Protein 3FD4 (pdb70)

Solvent-accessible surface area: 16632 Å² total; per-residue (Å²): 197,114,139,160,135,138,152,86,131,126,137,69,99,88,20,158,67,68,78,17,29,78,198,85,73,60,27,38,77,136,42,32,0,2,3,35,6,167,139,128,38,47,12,92,25,0,18,100,14,0,51,130,43,46,85,20,7,13,1,16,2,2,53,121,72,14,6,71,28,0,8,179,74,14,72,30,86,75,10,3,0,0,0,0,46,64,114,70,191,40,98,12,38,5,25,62,30,58,106,21,173,20,66,78,1,1,35,11,96,0,0,3,0,0,92,95,4,105,40,4,0,0,3,24,65,22,69,58,98,5,33,0,0,0,2,0,54,83,86,200,213,178,175,73,194,185,92,66,142,104,181,111,141,151,84,129,126,136,71,101,87,22,154,68,74,81,19,27,75,202,87,69,57,26,38,80,145,48,24,0,2,5,30,6,174,139,130,38,47,12,93,26,0,18,98,12,0,51,132,45,52,82,22,7,13,1,17,2,2,52,119,68,11,6,74,25,0,8,181,70,11,72,33,90,75,11,2,0,0,0,0,40,87,125,48,184,32,98,11,28,6,24,64,32,56,106,22,172,17,74,80,2,1,32,9,92,0,0,4,0,1,94,95,4,107,36,4,0,1,2,23,67,21,68,57,100,5,34,0,0,0,2,0,76,91,77,197

Nearest PDB structures (foldseek):
  3fd4-assembly1_B  TM=9.963E-01  e=1.591E-29  Human herpesvirus 4 strain B95-8
  8too-assembly4_K  TM=9.579E-01  e=3.837E-25  human gammaherpesvirus 4
  6c5v-assembly1_C  TM=9.189E-01  e=9.560E-26  human gammaherpesvirus 4
  8khr-assembly1_C  TM=7.384E-01  e=5.559E-17  human gammaherpesvirus 4
  1c3a-assembly1_B  TM=6.724E-01  e=1.455E-06  Protobothrops flavoviridis

Secondary structure (DSSP, 8-state):
---SS---PPP-----S----TTT-SEEETTEEEEE-SS-B-TTHHHHHHHHHSTTEEE----TTTHHHHHTTS-TT-EEEE--EE-TT--EEETTEEEE--B-SSSSS-EEEESS-SS-EE-S-TTS-B-BEEEEEPP-/----S-----TT---PPP-----S----TTT-SEEETTEEEEE-SS-B-TTHHHHHHHHHSTTEEE-PPPTTTHHHHHTTS-TT-EEEE--EE-SSS-EE-TT---B--B-SSS-S-EEEESS-SS-EE-S-TTS-B-BEEEEEPP-

B-factor: mean 37.86, std 16.01, range [9.02, 109.11]

InterPro domains:
  IPR016186 C-type lectin-like/link domain superfamily [G3DSA:3.10.100.10] (83-223)
  IPR016187 C-type lectin fold [SSF56436] (87-219)

Organism: Epstein-Barr virus (strain B95-8) (NCBI:txid10377)

Foldseek 3Di:
DDDPVDDDDDDAAQFPDFDDPPVAFPDADDQKTKHWDPWWFFLSVQQVCQVPVDPRKGFAADDLVCQQVVACVADQPAKAWGAFFADDVGATAGNVGDGFDEAEPDPDTTWMHHNPDSGTYDDPGRGDIHTTMMMGGHDD/DDDDPDDDPDPPDDDDDDAAQFPDFDDPVVAFPDDDDQKTKHWAPWWFFLSVQQVCQCPVDDRKGFAAADLVGQQVVACVADQPAKAWGQWFADDVHAIAGNVGDGFDEAEPDPDTTWMDHNPDSGTYDDPDRGDIHTTMMMGGHDD

Radius of gyration: 22.98 Å; Cα contacts (8 Å, |Δi|>4): 628; chains: 2; bounding box: 58×77×38 Å

Sequence (287 aa):
PTLHTFQVPQNYTKANCTYCNTREYTFSYKGCCFYFTKKKHTWNGCFQACAELYPCTYFYGPTPDILPVVTRNLNAIESLWVGVYRVGEGNWTSLDGGTFKVYQIFGSHCTYVSKFSTVPVSHHECSFLKPCLCVSQRSNVKLPHWTPTLHTFQVPQNYTKANCTYCNTREYTFSYKGCCFYFTKKKHTWNGCFQACAELYPCTYFYGPTPDILPVVTRNLNAIESLWVGVYRVGEGNWTSLDGGTFKVYQIFGSHCTYVSKFSTVPVSHHECSFLKPCLCVSQRSN

CATH classification: 3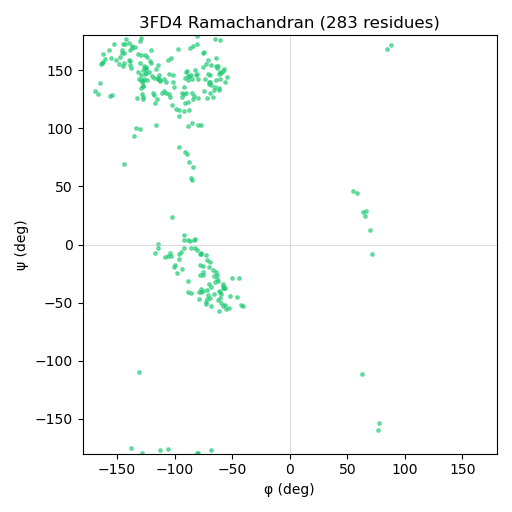.10.100.10

Structure (mmCIF, N/CA/C/O backbone):
data_3FD4
#
_entry.id   3FD4
#
_cell.length_a   64.792
_cell.length_b   67.469
_cell.length_c   79.463
_cell.angle_alpha   90.00
_cell.angle_beta   90.00
_cell.angle_gamma   90.00
#
_symmetry.space_group_name_H-M   'P 21 21 21'
#
loop_
_entity.id
_entity.type
_entity.pdbx_description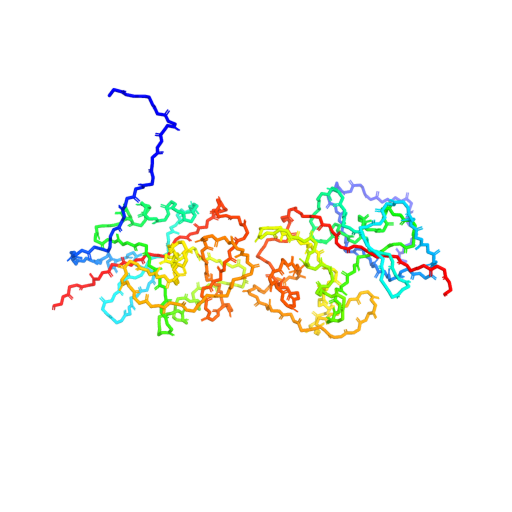
1 polymer 'Glycoprotein gp42'
2 water water
#
loop_
_atom_site.group_PDB
_atom_site.id
_atom_site.type_symbol
_atom_site.label_atom_id
_atom_site.label_alt_id
_atom_site.label_comp_id
_atom_site.label_asym_id
_atom_site.label_entity_id
_atom_site.label_seq_id
_atom_site.pdbx_PDB_ins_code
_atom_site.Cartn_x
_atom_site.Cartn_y
_atom_site.Cartn_z
_atom_site.occupancy
_atom_site.B_iso_or_equiv
_atom_site.auth_seq_id
_atom_site.auth_comp_id
_atom_site.auth_asym_id
_atom_site.auth_atom_id
_atom_site.pdbx_PDB_model_num
ATOM 1 N N . PRO A 1 51 ? 21.024 -25.994 -2.089 1.00 92.73 83 PRO A N 1
ATOM 2 C CA . PRO A 1 51 ? 22.287 -25.768 -1.356 1.00 95.56 83 PRO A CA 1
ATOM 3 C C . PRO A 1 51 ? 23.039 -24.444 -1.736 1.00 97.58 83 PRO A C 1
ATOM 4 O O . PRO A 1 51 ? 24.232 -24.465 -2.089 1.00 92.90 83 PRO A O 1
ATOM 8 N N . THR A 1 52 ? 22.337 -23.309 -1.646 1.00 102.39 84 THR A N 1
ATOM 9 C CA . THR A 1 52 ? 22.926 -21.963 -1.839 1.00 104.26 84 THR A CA 1
ATOM 10 C C . THR A 1 52 ? 22.085 -20.861 -1.145 1.00 103.25 84 THR A C 1
ATOM 11 O O . THR A 1 52 ? 20.949 -21.126 -0.724 1.00 94.83 84 THR A O 1
ATOM 15 N N . LEU A 1 53 ? 22.648 -19.645 -1.034 1.00 105.55 85 LEU A N 1
ATOM 16 C CA . LEU A 1 53 ? 21.908 -18.460 -0.543 1.00 102.96 85 LEU A CA 1
ATOM 17 C C . LEU A 1 53 ? 21.539 -17.451 -1.681 1.00 100.90 85 LEU A C 1
ATOM 18 O O . LEU A 1 53 ? 22.144 -17.428 -2.776 1.00 94.66 85 LEU A O 1
ATOM 23 N N . HIS A 1 54 ? 20.524 -16.623 -1.394 1.00 99.66 86 HIS A N 1
ATOM 24 C CA . HIS A 1 54 ? 19.994 -15.628 -2.341 1.00 94.39 86 HIS A CA 1
ATOM 25 C C . HIS A 1 54 ? 20.953 -14.462 -2.662 1.00 89.13 86 HIS A C 1
ATOM 26 O O 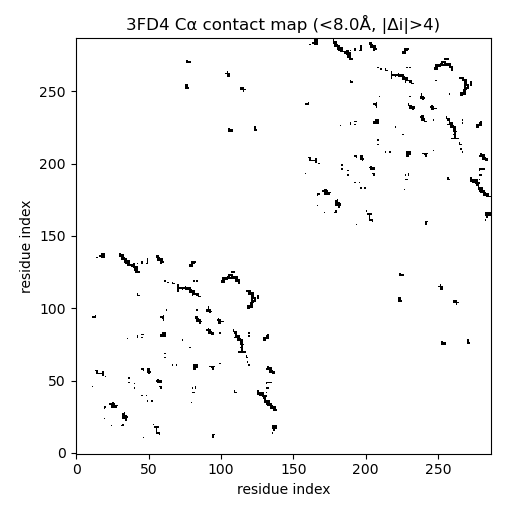. HIS A 1 54 ? 22.112 -14.428 -2.192 1.00 82.39 86 HIS A O 1
ATOM 33 N N . THR A 1 55 ? 20.455 -13.514 -3.465 1.00 76.42 87 THR A N 1
ATOM 34 C CA . THR A 1 55 ? 21.294 -12.490 -4.092 1.00 70.95 87 THR A CA 1
ATOM 35 C C . THR A 1 55 ? 22.173 -13.116 -5.212 1.00 66.17 87 THR A C 1
ATOM 36 O O . THR A 1 55 ? 22.860 -12.413 -5.952 1.00 65.98 87 THR A O 1
ATOM 40 N N . PHE A 1 56 ? 22.163 -14.451 -5.303 1.00 60.75 88 PHE A N 1
ATOM 41 C CA . PHE A 1 56 ? 22.805 -15.144 -6.390 1.00 56.36 88 PHE A CA 1
ATOM 42 C C . PHE A 1 56 ? 21.732 -15.527 -7.369 1.00 54.75 88 PHE A C 1
ATOM 43 O O . PHE A 1 56 ? 20.662 -15.996 -6.954 1.00 54.74 88 PHE A O 1
ATOM 51 N N . GLN A 1 57 ? 21.979 -15.324 -8.665 1.00 51.00 89 GLN A N 1
ATOM 52 C CA . GLN A 1 57 ? 20.928 -15.622 -9.644 1.00 48.48 89 GLN A CA 1
ATOM 53 C C . GLN A 1 57 ? 21.523 -15.773 -10.983 1.00 45.85 89 GLN A C 1
ATOM 54 O O . GLN A 1 57 ? 22.625 -15.285 -11.245 1.00 45.70 89 GLN A O 1
ATOM 60 N N . VAL A 1 58 ? 20.792 -16.434 -11.847 1.00 42.94 90 VAL A N 1
ATOM 61 C CA . VAL A 1 58 ? 21.171 -16.529 -13.257 1.00 41.38 90 VAL A CA 1
ATOM 62 C C . VAL A 1 58 ? 19.984 -16.045 -14.117 1.00 40.80 90 VAL A C 1
ATOM 63 O O . VAL A 1 58 ? 18.843 -15.989 -13.635 1.00 39.80 90 VAL A O 1
ATOM 67 N N . PRO A 1 59 ? 20.223 -15.727 -15.402 1.00 40.82 91 PRO A N 1
ATOM 68 C CA . PRO A 1 59 ? 19.082 -15.290 -16.216 1.00 40.95 91 PRO A CA 1
ATOM 69 C C . PRO A 1 59 ? 18.019 -16.360 -16.326 1.00 41.05 91 PRO A C 1
ATOM 70 O O . PRO A 1 59 ? 18.382 -17.533 -16.574 1.00 40.87 91 PRO A O 1
ATOM 74 N N . GLN A 1 60 ? 16.745 -15.967 -16.147 1.00 40.76 92 GLN A N 1
ATOM 75 C CA . GLN A 1 60 ? 15.625 -16.892 -16.324 1.00 41.75 92 GLN A CA 1
ATOM 76 C C . GLN A 1 60 ? 15.226 -16.957 -17.794 1.00 41.66 92 GLN A C 1
ATOM 77 O O . GLN A 1 60 ? 15.315 -15.939 -18.493 1.00 40.28 92 GLN A O 1
ATOM 83 N N . ASN A 1 61 ? 14.858 -18.139 -18.278 1.00 41.77 93 ASN A N 1
ATOM 84 C CA . ASN A 1 61 ? 14.492 -18.240 -19.658 1.00 42.81 93 ASN A CA 1
ATOM 85 C C . ASN A 1 61 ? 12.972 -18.021 -19.829 1.00 41.46 93 ASN A C 1
ATOM 86 O O . ASN A 1 61 ? 12.201 -18.435 -18.983 1.00 41.29 93 ASN A O 1
ATOM 91 N N . TYR A 1 62 ? 12.563 -17.354 -20.916 1.00 38.83 94 TYR A N 1
ATOM 92 C CA . TYR A 1 62 ? 11.174 -17.069 -21.157 1.00 36.98 94 TYR A CA 1
ATOM 93 C C . TYR A 1 62 ? 10.796 -17.494 -22.553 1.00 36.68 94 TYR A C 1
ATOM 94 O O . TYR A 1 62 ? 11.570 -17.384 -23.488 1.00 37.26 94 TYR A O 1
ATOM 103 N N . THR A 1 63 ? 9.564 -17.954 -22.676 1.00 37.14 95 THR A N 1
ATOM 104 C CA . THR A 1 63 ? 8.998 -18.270 -23.949 1.00 39.02 95 THR A CA 1
ATOM 105 C C . THR A 1 63 ? 7.616 -17.609 -24.088 1.00 38.15 95 THR A C 1
ATOM 106 O O . THR A 1 63 ? 6.927 -17.322 -23.119 1.00 35.73 95 THR A O 1
ATOM 110 N N . LYS A 1 64 ? 7.216 -17.396 -25.315 1.00 38.70 96 LYS A N 1
ATOM 111 C CA . LYS A 1 64 ? 5.856 -17.091 -25.606 1.00 39.99 96 LYS A CA 1
ATOM 112 C C . LYS A 1 64 ? 4.852 -18.165 -25.024 1.00 39.97 96 LYS A C 1
ATOM 113 O O . LYS A 1 64 ? 5.101 -19.389 -24.984 1.00 38.51 96 LYS A O 1
ATOM 119 N N . ALA A 1 65 ? 3.700 -17.691 -24.575 1.00 40.96 97 ALA A N 1
ATOM 120 C CA . ALA A 1 65 ? 2.667 -18.613 -24.097 1.00 41.63 97 ALA A CA 1
ATOM 121 C C . ALA A 1 65 ? 2.077 -19.407 -25.267 1.00 42.71 97 ALA A C 1
ATOM 122 O O . ALA A 1 65 ? 1.897 -18.888 -26.415 1.00 42.05 97 ALA A O 1
ATOM 124 N N . ASN A 1 66 ? 1.733 -20.649 -24.947 1.00 44.15 98 ASN A N 1
ATOM 125 C CA . ASN A 1 66 ? 0.980 -21.488 -25.847 1.00 46.10 98 ASN A CA 1
ATOM 126 C C . ASN A 1 66 ? -0.560 -21.551 -25.643 1.00 47.14 98 ASN A C 1
ATOM 127 O O . ASN A 1 66 ? -1.284 -22.122 -26.442 1.00 49.80 98 ASN 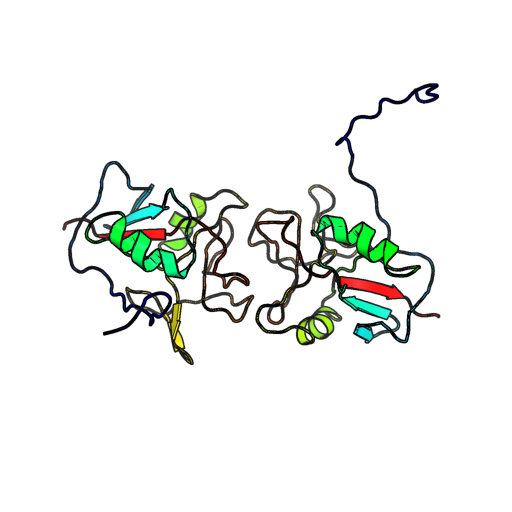A O 1
ATOM 132 N N . CYS A 1 67 ? -1.040 -20.962 -24.560 1.00 45.48 99 CYS A N 1
ATOM 133 C CA . CYS A 1 67 ? -2.425 -21.088 -24.187 1.00 44.25 99 CYS A CA 1
ATOM 134 C C . CYS A 1 67 ? -3.116 -19.789 -24.577 1.00 42.10 99 CYS A C 1
ATOM 135 O O . CYS A 1 67 ? -2.485 -18.757 -24.745 1.00 40.83 99 CYS A O 1
ATOM 138 N N . THR A 1 68 ? -4.430 -19.848 -24.694 1.00 40.47 100 THR A N 1
ATOM 139 C CA . THR A 1 68 ? -5.215 -18.711 -25.125 1.00 38.93 100 THR A CA 1
ATOM 140 C C . THR A 1 68 ? -6.044 -18.106 -23.995 1.00 36.35 100 THR A C 1
ATOM 141 O O . THR A 1 68 ? -6.732 -18.834 -23.266 1.00 37.61 100 THR A O 1
ATOM 145 N N . TYR A 1 69 ? -5.985 -16.792 -23.850 1.00 33.78 101 TYR A N 1
ATOM 146 C CA . TYR A 1 69 ? -6.711 -16.060 -22.821 1.00 32.32 101 TYR A CA 1
ATOM 147 C C . TYR A 1 69 ? -6.749 -14.578 -23.143 1.00 32.57 101 TYR A C 1
ATOM 148 O O . TYR A 1 69 ? -5.912 -14.033 -23.904 1.00 33.14 101 TYR A O 1
ATOM 157 N N . CYS A 1 70 ? -7.766 -13.926 -22.601 1.00 32.81 102 CYS A N 1
ATOM 158 C CA . CYS A 1 70 ? -7.899 -12.481 -22.707 1.00 33.87 102 CYS A CA 1
ATOM 159 C C . CYS A 1 70 ? -8.762 -11.966 -21.564 1.00 31.97 102 CYS A C 1
ATOM 160 O O . CYS A 1 70 ? -9.885 -12.429 -21.409 1.00 33.40 102 CYS A O 1
ATOM 163 N N . ASN A 1 71 ? -8.282 -10.974 -20.815 1.00 29.15 103 ASN A N 1
ATOM 164 C CA . ASN A 1 71 ? -9.145 -10.358 -19.793 1.00 28.36 103 ASN A CA 1
ATOM 165 C C . ASN A 1 71 ? -9.880 -9.272 -20.442 1.00 27.49 103 ASN A C 1
ATOM 166 O O . ASN A 1 71 ? -9.315 -8.195 -20.693 1.00 24.83 103 ASN A O 1
ATOM 171 N N . THR A 1 72 ? -11.133 -9.552 -20.754 1.00 29.34 104 THR A N 1
ATOM 172 C CA . THR A 1 72 ? -11.909 -8.674 -21.688 1.00 31.94 104 THR A CA 1
ATOM 173 C C . THR A 1 72 ? -12.407 -7.393 -21.065 1.00 30.19 104 THR A C 1
ATOM 174 O O . THR A 1 72 ? -12.908 -6.512 -21.738 1.00 28.22 104 THR A O 1
ATOM 178 N N . ARG A 1 73 ? -12.229 -7.296 -19.754 1.00 32.74 105 ARG A N 1
ATOM 179 C CA . ARG A 1 73 ? -12.566 -6.093 -18.958 1.00 33.81 105 ARG A CA 1
ATOM 180 C C . ARG A 1 73 ? -11.386 -5.171 -18.667 1.00 33.91 105 ARG A C 1
ATOM 181 O O . ARG A 1 73 ? -11.586 -3.998 -18.437 1.00 35.81 105 ARG A O 1
ATOM 189 N N . GLU A 1 74 ? -10.167 -5.715 -18.680 1.00 33.92 106 GLU A N 1
ATOM 190 C CA . GLU A 1 74 ? -8.989 -4.999 -18.345 1.00 33.17 106 GLU A CA 1
ATOM 191 C C . GLU A 1 74 ? -7.955 -4.764 -19.470 1.00 33.19 106 GLU A C 1
ATOM 192 O O . GLU A 1 74 ? -6.904 -4.121 -19.202 1.00 31.99 106 GLU A O 1
ATOM 198 N N . TYR A 1 75 ? -8.186 -5.220 -20.721 1.00 30.27 107 TYR A N 1
ATOM 199 C CA . TYR A 1 75 ? -7.133 -4.980 -21.624 1.00 29.25 107 TYR A CA 1
ATOM 200 C C . TYR A 1 75 ? -7.096 -3.470 -21.928 1.00 28.66 107 TYR A C 1
ATOM 201 O O . TYR A 1 75 ? -8.077 -2.796 -21.714 1.00 26.65 107 TYR A O 1
ATOM 210 N N . THR A 1 76 ? -5.951 -2.957 -22.392 1.00 28.13 108 THR A N 1
ATOM 211 C CA . THR A 1 76 ? -5.821 -1.589 -22.935 1.00 28.28 108 THR A CA 1
ATOM 212 C C . THR A 1 76 ? -6.500 -1.487 -24.325 1.00 27.96 108 THR A C 1
ATOM 213 O O . THR A 1 76 ? -7.278 -0.565 -24.594 1.00 28.85 108 THR A O 1
ATOM 217 N N . PHE A 1 77 ? -6.165 -2.392 -25.228 1.00 26.86 109 PHE A N 1
ATOM 218 C CA . PHE A 1 77 ? -6.865 -2.436 -26.483 1.00 28.51 109 PHE A CA 1
ATOM 219 C C . PHE A 1 77 ? -6.731 -3.842 -27.000 1.00 29.23 109 PHE A C 1
ATOM 220 O O . PHE A 1 77 ? -5.859 -4.592 -26.596 1.00 31.41 109 PHE A O 1
ATOM 228 N N . SER A 1 78 ? -7.606 -4.197 -27.897 1.00 31.46 110 SER A N 1
ATOM 229 C CA . SER A 1 78 ? -7.556 -5.484 -28.572 1.00 33.70 110 SER A CA 1
ATOM 230 C C . SER A 1 78 ? -7.463 -5.229 -30.073 1.00 34.23 110 SER A C 1
ATOM 231 O O . SER A 1 78 ? -8.005 -4.249 -30.533 1.00 35.62 110 SER A O 1
ATOM 234 N N . TYR A 1 79 ? -6.794 -6.098 -30.833 1.00 35.86 111 TYR A N 1
ATOM 235 C CA . TYR A 1 79 ? -6.574 -5.886 -32.265 1.00 36.45 111 TYR A CA 1
ATOM 236 C C . TYR A 1 79 ? -6.036 -7.151 -32.883 1.00 36.82 111 TYR A C 1
ATOM 237 O O . TYR A 1 79 ? -5.123 -7.728 -32.342 1.00 37.41 111 TYR A O 1
ATOM 246 N N . LYS A 1 80 ? -6.607 -7.579 -34.007 1.00 38.02 112 LYS A N 1
ATOM 247 C CA . LYS A 1 80 ? -6.168 -8.777 -34.783 1.00 40.27 112 LYS A CA 1
ATOM 248 C C . LYS A 1 80 ? -6.093 -10.082 -33.984 1.00 38.84 112 LYS A C 1
ATOM 249 O O . LYS A 1 80 ? -5.121 -10.809 -34.072 1.00 41.18 112 LYS A O 1
ATOM 255 N N . GLY A 1 81 ? -7.126 -10.360 -33.199 1.00 39.09 113 GLY A N 1
ATOM 256 C CA . GLY A 1 81 ? -7.143 -11.557 -32.324 1.00 38.86 113 GLY A CA 1
ATOM 257 C C . GLY A 1 81 ? -6.194 -11.594 -31.094 1.00 37.15 113 GLY A C 1
ATOM 258 O O . GLY A 1 81 ? -5.971 -12.660 -30.483 1.00 37.01 113 GLY A O 1
ATOM 259 N N . CYS A 1 82 ? -5.625 -10.429 -30.770 1.00 35.40 114 CYS A N 1
ATOM 260 C CA . CYS A 1 82 ? -4.713 -10.280 -29.627 1.00 35.22 114 CYS A CA 1
ATOM 261 C C . CYS A 1 82 ? -5.120 -9.204 -28.603 1.00 32.45 114 CYS A C 1
ATOM 262 O O . CYS A 1 82 ? -5.616 -8.187 -28.965 1.00 31.85 114 CYS A O 1
ATOM 265 N N . CYS A 1 83 ? -4.919 -9.474 -27.325 1.00 31.40 115 CYS A N 1
ATOM 266 C CA . CYS A 1 83 ? -5.270 -8.530 -26.224 1.00 31.35 115 CYS A CA 1
ATOM 267 C C . CYS A 1 83 ? -3.992 -7.880 -25.708 1.00 29.25 115 CYS A C 1
ATOM 268 O O . CYS A 1 83 ? -3.060 -8.578 -25.408 1.00 28.55 115 CYS A O 1
ATOM 271 N N . PHE A 1 84 ? -3.945 -6.553 -25.654 1.00 26.93 116 PHE A N 1
ATOM 272 C CA . PHE A 1 84 ? -2.739 -5.847 -25.277 1.00 26.05 116 PHE A CA 1
ATOM 273 C C . PHE A 1 84 ? -2.918 -5.123 -23.919 1.00 24.79 116 PHE A C 1
ATOM 274 O O . PHE A 1 84 ? -4.012 -4.558 -23.605 1.00 21.57 116 PHE A O 1
ATOM 282 N N . TYR A 1 85 ? -1.864 -5.147 -23.114 1.00 23.10 117 TYR A N 1
ATOM 283 C CA . TYR A 1 85 ? -1.961 -4.567 -21.770 1.00 26.45 117 TYR A CA 1
ATOM 284 C C . TYR A 1 85 ? -0.783 -3.678 -21.515 1.00 26.58 117 TYR A C 1
ATOM 285 O O . TYR A 1 85 ? 0.342 -4.154 -21.635 1.00 28.41 117 TYR A O 1
ATOM 294 N N . PHE A 1 86 ? -1.022 -2.422 -21.135 1.00 26.28 118 PHE A N 1
ATOM 295 C CA . PHE A 1 86 ? 0.039 -1.595 -20.526 1.00 26.79 118 PHE A CA 1
ATOM 296 C C . PHE A 1 86 ? -0.038 -1.808 -18.988 1.00 28.22 118 PHE A C 1
ATOM 297 O O . PHE A 1 86 ? -1.126 -1.621 -18.389 1.00 28.75 118 PHE A O 1
ATOM 305 N N . THR A 1 87 ? 1.048 -2.273 -18.363 1.00 27.57 119 THR A N 1
ATOM 306 C CA . THR A 1 87 ? 1.010 -2.558 -16.963 1.00 27.85 119 THR A CA 1
ATOM 307 C C . THR A 1 87 ? 0.765 -1.298 -16.122 1.00 30.19 119 THR A C 1
ATOM 308 O O . THR A 1 87 ? 1.230 -0.216 -16.443 1.00 30.71 119 THR A O 1
ATOM 312 N N . LYS A 1 88 ? -0.023 -1.421 -15.057 1.00 32.72 120 LYS A N 1
ATOM 313 C CA . LYS A 1 88 ? -0.294 -0.288 -14.192 1.00 34.28 120 LYS A CA 1
ATOM 314 C C . LYS A 1 88 ? 0.977 0.029 -13.374 1.00 34.30 120 LYS A C 1
ATOM 315 O O . LYS A 1 88 ? 1.438 1.183 -13.312 1.00 34.58 120 LYS A O 1
ATOM 321 N N . LYS A 1 89 ? 1.586 -1.001 -12.798 1.00 34.23 121 LYS A N 1
ATOM 322 C CA . LYS A 1 89 ? 2.855 -0.771 -12.060 1.00 35.63 121 LYS A CA 1
ATOM 323 C C . LYS A 1 89 ? 4.031 -0.696 -13.040 1.00 33.28 121 LYS A C 1
ATOM 324 O O . LYS A 1 89 ? 4.027 -1.362 -14.092 1.00 34.21 121 LYS A O 1
ATOM 330 N N . LYS A 1 90 ? 5.015 0.124 -12.713 1.00 30.97 122 LYS A N 1
ATOM 331 C CA . LYS A 1 90 ? 6.210 0.233 -13.553 1.00 29.14 122 LYS A CA 1
ATOM 332 C C . LYS A 1 90 ? 7.278 -0.746 -13.126 1.00 28.78 122 LYS A C 1
ATOM 333 O O . LYS A 1 90 ? 7.387 -1.077 -11.961 1.00 30.45 122 LYS A O 1
ATOM 339 N N . HIS A 1 91 ? 8.074 -1.227 -14.079 1.00 28.55 123 HIS A N 1
ATOM 340 C CA . HIS A 1 91 ? 9.151 -2.224 -13.857 1.00 26.07 123 HIS A CA 1
ATOM 341 C C . HIS A 1 91 ? 10.386 -1.840 -14.618 1.00 26.51 123 HIS A C 1
ATOM 342 O O . HIS A 1 91 ? 10.375 -0.898 -15.481 1.00 28.75 123 HIS A O 1
ATOM 349 N N . THR A 1 92 ? 11.460 -2.550 -14.297 1.00 25.47 124 THR A N 1
ATOM 350 C CA . THR A 1 92 ? 12.674 -2.489 -15.100 1.00 25.47 124 THR A CA 1
ATOM 351 C C . THR A 1 92 ? 12.441 -3.280 -16.410 1.00 24.44 124 THR A C 1
ATOM 352 O O . THR A 1 92 ? 11.483 -4.085 -16.480 1.00 24.96 124 THR A O 1
ATOM 356 N N . TRP A 1 93 ? 13.318 -3.101 -17.401 1.00 22.91 125 TRP A N 1
ATOM 357 C CA . TRP A 1 93 ? 13.073 -3.715 -18.744 1.00 23.34 125 TRP A CA 1
ATOM 358 C C . TRP A 1 93 ? 13.017 -5.216 -18.680 1.00 24.05 125 TRP A C 1
ATOM 359 O O . TRP A 1 93 ? 12.185 -5.824 -19.291 1.00 23.60 125 TRP A O 1
ATOM 370 N N . ASN A 1 94 ? 13.889 -5.814 -17.887 1.00 26.88 126 ASN A N 1
ATOM 371 C CA . ASN A 1 94 ? 13.920 -7.283 -17.755 1.00 27.61 126 ASN A CA 1
ATOM 372 C C . ASN A 1 94 ? 12.796 -7.769 -16.865 1.00 27.43 126 ASN A C 1
ATOM 373 O O . ASN A 1 94 ? 12.205 -8.838 -17.132 1.00 29.72 126 ASN A O 1
ATOM 378 N N . GLY A 1 95 ? 12.501 -7.009 -15.797 1.00 26.76 127 GLY A N 1
ATOM 379 C CA . GLY A 1 95 ? 11.288 -7.261 -14.935 1.00 25.28 127 GLY A CA 1
ATOM 380 C C . GLY A 1 95 ? 9.979 -7.569 -15.689 1.00 24.91 127 GLY A C 1
ATOM 381 O O . GLY A 1 95 ? 9.084 -8.314 -15.187 1.00 21.67 127 GLY A O 1
ATOM 382 N N . CYS A 1 96 ? 9.885 -7.010 -16.916 1.00 24.23 128 CYS A N 1
ATOM 383 C CA . CYS A 1 96 ? 8.712 -7.099 -17.761 1.00 23.77 128 CYS A CA 1
ATOM 384 C C . CYS A 1 96 ? 8.413 -8.521 -18.226 1.00 24.69 128 CYS A C 1
ATOM 385 O O . CYS A 1 96 ? 7.268 -8.860 -18.474 1.00 26.18 128 CYS A O 1
ATOM 388 N N . PHE A 1 97 ? 9.434 -9.351 -18.321 1.00 23.68 129 PHE A N 1
ATOM 389 C CA . PHE A 1 97 ? 9.219 -10.726 -18.621 1.00 24.25 129 PHE A CA 1
ATOM 390 C C . PHE A 1 97 ? 8.383 -11.438 -17.527 1.00 24.62 129 PHE A C 1
ATOM 391 O O . PHE A 1 97 ? 7.413 -12.155 -17.782 1.00 25.50 129 PHE A O 1
ATOM 399 N N . GLN A 1 98 ? 8.750 -11.245 -16.294 1.00 26.03 130 GLN A N 1
ATOM 400 C CA . GLN A 1 98 ? 8.066 -11.910 -15.229 1.00 27.54 130 GLN A CA 1
ATOM 401 C C . GLN A 1 98 ? 6.760 -11.201 -14.914 1.00 26.82 130 GLN A C 1
ATOM 402 O O . GLN A 1 98 ? 5.728 -11.858 -14.752 1.00 26.97 130 GLN A O 1
ATOM 408 N N . ALA A 1 99 ? 6.788 -9.868 -14.913 1.00 24.74 131 ALA A N 1
ATOM 409 C CA . ALA A 1 99 ? 5.642 -9.039 -14.634 1.00 22.27 131 ALA A CA 1
ATOM 410 C C . ALA A 1 99 ? 4.520 -9.348 -15.608 1.00 24.59 131 ALA A C 1
ATOM 411 O O . ALA A 1 99 ? 3.343 -9.623 -15.130 1.00 25.46 131 ALA A O 1
ATOM 413 N N . CYS A 1 100 ? 4.811 -9.315 -16.940 1.00 22.66 132 CYS A N 1
ATOM 414 C CA . CYS A 1 100 ? 3.768 -9.721 -17.915 1.00 24.26 132 CYS A CA 1
ATOM 415 C C . CYS A 1 100 ? 3.283 -11.209 -17.723 1.00 25.38 132 CYS A C 1
ATOM 416 O O . CYS A 1 100 ? 2.103 -11.535 -17.877 1.00 26.16 132 CYS A O 1
ATOM 419 N N . ALA A 1 101 ? 4.226 -12.102 -17.451 1.00 28.23 133 ALA A N 1
ATOM 420 C CA . ALA A 1 101 ? 3.928 -13.543 -17.153 1.00 30.79 133 ALA A CA 1
ATOM 421 C C . ALA A 1 101 ? 2.997 -13.682 -15.976 1.00 32.40 133 ALA A C 1
ATOM 422 O O . ALA A 1 101 ? 2.195 -14.575 -15.975 1.00 34.78 133 ALA A O 1
ATOM 424 N N . GLU A 1 102 ? 3.097 -12.792 -14.983 1.00 33.24 134 GLU A N 1
ATOM 425 C CA . GLU A 1 102 ? 2.236 -12.825 -13.781 1.00 34.09 134 GLU A CA 1
ATOM 426 C C . GLU A 1 102 ? 0.974 -11.924 -13.840 1.00 33.65 134 GLU A C 1
ATOM 427 O O . GLU A 1 102 ? 0.107 -11.992 -12.896 1.00 32.15 134 GLU A O 1
ATOM 433 N N . LEU A 1 103 ? 0.856 -11.108 -14.909 1.00 31.84 135 LEU A N 1
ATOM 434 C CA . LEU A 1 103 ? -0.248 -10.148 -14.984 1.00 30.43 135 LEU A CA 1
ATOM 435 C C . LEU A 1 103 ? -1.608 -10.892 -15.167 1.00 31.98 135 LEU A C 1
ATOM 436 O O . LEU A 1 103 ? -2.601 -10.678 -14.397 1.00 32.54 135 LEU A O 1
ATOM 441 N N . TYR A 1 104 ? -1.660 -11.754 -16.179 1.00 32.92 136 TYR A N 1
ATOM 442 C CA . TYR A 1 104 ? -2.795 -12.654 -16.380 1.00 32.58 136 TYR A CA 1
ATOM 443 C C . TYR A 1 104 ?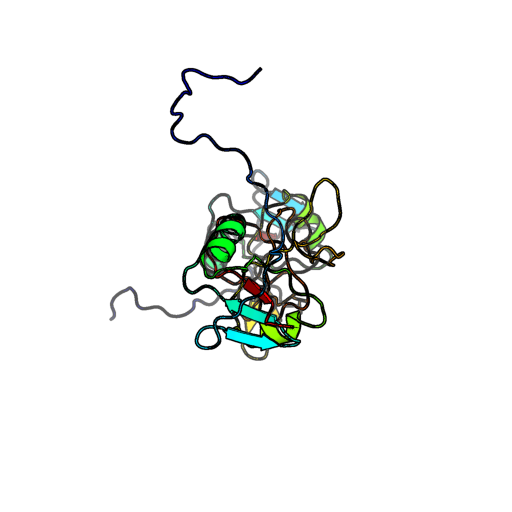 -2.273 -13.955 -16.963 1.00 32.57 136 TYR A C 1
ATOM 444 O O . TYR A 1 104 ? -1.086 -14.042 -17.373 1.00 32.87 136 TYR A O 1
ATOM 453 N N . PRO A 1 105 ? -3.132 -14.993 -16.966 1.00 32.76 137 PRO A N 1
ATOM 454 C CA . PRO A 1 105 ? -2.717 -16.239 -17.609 1.00 32.65 137 PRO A CA 1
ATOM 455 C C . PRO A 1 105 ? -2.440 -16.003 -19.095 1.00 32.10 137 PRO A C 1
ATOM 456 O O . PRO A 1 105 ? -3.129 -15.170 -19.698 1.00 29.23 137 PRO A O 1
ATOM 460 N N . CYS A 1 106 ? -1.454 -16.755 -19.643 1.00 32.04 138 CYS A N 1
ATOM 461 C CA . CYS A 1 106 ? -1.169 -16.877 -21.101 1.00 33.19 138 CYS A CA 1
ATOM 462 C C . CYS A 1 106 ? -0.695 -15.556 -21.654 1.00 33.43 138 CYS A C 1
ATOM 463 O O . CYS A 1 106 ? -1.057 -15.176 -22.776 1.00 35.49 138 CYS A O 1
ATOM 466 N N . THR A 1 107 ? -0.051 -14.762 -20.767 1.00 31.48 139 THR A N 1
ATOM 467 C CA . THR A 1 107 ? 0.316 -13.412 -21.120 1.00 29.76 139 THR A CA 1
ATOM 468 C C . THR A 1 107 ? 1.865 -13.356 -21.144 1.00 27.92 139 THR A C 1
ATOM 469 O O . THR A 1 107 ? 2.531 -14.025 -20.350 1.00 25.67 139 THR A O 1
ATOM 473 N N . TYR A 1 108 ? 2.412 -12.597 -22.093 1.00 25.12 140 TYR A N 1
ATOM 474 C CA . TYR A 1 108 ? 3.849 -12.401 -22.131 1.00 24.75 140 TYR A CA 1
ATOM 475 C C . TYR A 1 108 ? 4.256 -11.002 -22.603 1.00 22.87 140 TYR A C 1
ATOM 476 O O . TYR A 1 108 ? 3.415 -10.219 -23.061 1.00 23.73 140 TYR A O 1
ATOM 485 N N . PHE A 1 109 ? 5.562 -10.723 -22.502 1.00 20.91 141 PHE A N 1
ATOM 486 C CA . PHE A 1 109 ? 6.166 -9.444 -22.795 1.00 17.84 141 PHE A CA 1
ATOM 487 C C . PHE A 1 109 ? 6.288 -9.406 -24.365 1.00 19.85 141 PHE A C 1
ATOM 488 O O . PHE A 1 109 ? 6.868 -10.315 -25.003 1.00 17.45 141 PHE A O 1
ATOM 496 N N . TYR A 1 110 ? 5.742 -8.335 -24.932 1.00 20.82 142 TYR A N 1
ATOM 497 C CA . TYR A 1 110 ? 5.433 -8.262 -26.358 1.00 24.22 142 TYR A CA 1
ATOM 498 C C . TYR A 1 110 ? 6.331 -7.266 -27.159 1.00 25.88 142 TYR A C 1
ATOM 499 O O . TYR A 1 110 ? 6.527 -6.108 -26.751 1.00 27.23 142 TYR A O 1
ATOM 508 N N . GLY A 1 111 ? 6.889 -7.741 -28.278 1.00 26.84 143 GLY A N 1
ATOM 509 C CA . GLY A 1 111 ? 7.662 -6.868 -29.177 1.00 29.07 143 GLY A CA 1
ATOM 510 C C . GLY A 1 111 ? 6.801 -6.367 -30.313 1.00 28.95 143 GLY A C 1
ATOM 511 O O . GLY A 1 111 ? 6.463 -7.168 -31.131 1.00 30.70 143 GLY A O 1
ATOM 512 N N . PRO A 1 112 ? 6.446 -5.048 -30.371 1.00 30.29 144 PRO A N 1
ATOM 513 C CA . PRO A 1 112 ? 5.559 -4.500 -31.445 1.00 31.34 144 PRO A CA 1
ATOM 514 C C . PRO A 1 112 ? 6.166 -4.527 -32.820 1.00 33.20 144 PRO A C 1
ATOM 515 O O . PRO A 1 112 ? 7.248 -4.000 -33.023 1.00 34.33 144 PRO A O 1
ATOM 519 N N . THR A 1 113 ? 5.425 -5.129 -33.756 1.00 34.36 145 THR A N 1
ATOM 520 C CA . THR A 1 113 ? 5.721 -5.193 -35.176 1.00 33.40 145 THR A CA 1
ATOM 521 C C . THR A 1 113 ? 5.219 -3.917 -35.861 1.00 34.04 145 THR A C 1
ATOM 522 O O . THR A 1 113 ? 4.494 -3.104 -35.234 1.00 35.53 145 THR A O 1
ATOM 526 N N . PRO A 1 114 ? 5.586 -3.716 -37.158 1.00 33.69 146 PRO A N 1
ATOM 527 C CA . PRO A 1 114 ? 5.220 -2.500 -37.905 1.00 33.77 146 PRO A CA 1
ATOM 528 C C . PRO A 1 114 ? 3.744 -2.290 -38.118 1.00 35.28 146 PRO A C 1
ATOM 529 O O . PRO A 1 114 ? 3.292 -1.131 -38.274 1.00 35.77 146 PRO A O 1
ATOM 533 N N . ASP A 1 115 ? 3.001 -3.392 -38.115 1.00 35.84 147 ASP A N 1
ATOM 534 C CA . ASP A 1 115 ? 1.567 -3.372 -38.161 1.00 35.96 147 ASP A CA 1
ATOM 535 C C . ASP A 1 115 ? 0.974 -2.964 -36.789 1.00 34.69 147 ASP A C 1
ATOM 536 O O . ASP A 1 115 ? 0.019 -2.212 -36.731 1.00 34.56 147 ASP A O 1
ATOM 541 N N . ILE A 1 116 ? 1.554 -3.445 -35.688 1.00 33.96 148 ILE A N 1
ATOM 542 C CA . ILE A 1 116 ? 0.998 -3.195 -34.344 1.00 32.47 148 ILE A CA 1
ATOM 543 C C . ILE A 1 116 ? 1.515 -1.919 -33.703 1.00 31.01 148 ILE A C 1
ATOM 544 O O . ILE A 1 116 ? 0.728 -1.159 -33.115 1.00 31.07 148 ILE A O 1
ATOM 549 N N . LEU A 1 117 ? 2.803 -1.644 -33.859 1.00 29.82 149 LEU A N 1
ATOM 550 C CA . LEU A 1 117 ? 3.441 -0.469 -33.220 1.00 30.55 149 LEU A CA 1
ATOM 551 C C . LEU A 1 117 ? 2.634 0.871 -33.255 1.00 32.00 149 LEU A C 1
ATOM 552 O O . LEU A 1 117 ? 2.420 1.476 -32.179 1.00 34.62 149 LEU A O 1
ATOM 557 N N . PRO A 1 118 ? 2.160 1.320 -34.451 1.00 31.37 150 PRO A N 1
ATOM 558 C CA . PRO A 1 118 ? 1.342 2.555 -34.531 1.00 30.90 150 PRO A CA 1
ATOM 559 C C . PRO A 1 118 ? 0.084 2.528 -33.697 1.00 30.33 150 PRO A C 1
ATOM 560 O O . PRO A 1 118 ? -0.279 3.560 -33.143 1.00 30.21 150 PRO A O 1
ATOM 564 N N . VAL A 1 119 ? -0.573 1.381 -33.621 1.00 28.81 151 VAL A N 1
ATOM 565 C CA . VAL A 1 119 ? -1.761 1.237 -32.792 1.00 29.69 151 VAL A CA 1
ATOM 566 C C . VAL A 1 119 ? -1.425 1.317 -31.282 1.00 28.64 151 VAL A C 1
ATOM 567 O O . VAL A 1 119 ? -2.181 1.887 -30.511 1.00 30.18 151 VAL A O 1
ATOM 571 N N . VAL A 1 120 ? -0.274 0.768 -30.901 1.00 28.80 152 VAL A N 1
ATOM 572 C CA . VAL A 1 120 ? 0.267 0.945 -29.577 1.00 29.13 152 VAL A CA 1
ATOM 573 C C . VAL A 1 120 ? 0.571 2.381 -29.219 1.00 29.50 152 VAL A C 1
ATOM 574 O O . VAL A 1 120 ? 0.097 2.850 -28.201 1.00 31.38 152 VAL A O 1
ATOM 578 N N . THR A 1 121 ? 1.404 3.019 -30.022 1.00 30.34 153 THR A N 1
ATOM 579 C CA . THR A 1 121 ? 2.022 4.306 -29.718 1.00 33.42 153 THR A CA 1
ATOM 580 C C . THR A 1 121 ? 1.073 5.492 -29.726 1.00 35.17 153 THR A C 1
ATOM 581 O O . THR A 1 121 ? 1.391 6.509 -29.179 1.00 37.42 153 THR A O 1
ATOM 585 N N . ARG A 1 122 ? -0.080 5.399 -30.356 1.00 37.14 154 ARG A N 1
ATOM 586 C CA . ARG A 1 122 ? -1.032 6.492 -30.246 1.00 42.35 154 ARG A CA 1
ATOM 587 C C . ARG A 1 122 ? -1.866 6.488 -28.933 1.00 39.70 154 ARG A C 1
ATOM 588 O O . ARG A 1 122 ? -2.640 7.368 -28.692 1.00 39.26 154 ARG A O 1
ATOM 596 N N . ASN A 1 123 ? -1.700 5.464 -28.104 1.00 40.28 155 ASN A N 1
ATOM 597 C CA . ASN A 1 123 ? -2.268 5.433 -26.750 1.00 40.38 155 ASN A CA 1
ATOM 598 C C . ASN A 1 123 ? -1.413 6.183 -25.707 1.00 39.71 155 ASN A C 1
ATOM 599 O O . ASN A 1 123 ? -1.732 6.168 -24.473 1.00 39.83 155 ASN A O 1
ATOM 604 N N . LEU A 1 124 ? -0.343 6.835 -26.215 1.00 37.85 156 LEU A N 1
ATOM 605 C CA . LEU A 1 124 ? 0.696 7.426 -25.359 1.00 36.88 156 LEU A CA 1
ATOM 606 C C . LEU A 1 124 ? 0.743 8.959 -25.458 1.00 35.28 156 LEU A C 1
ATOM 607 O O . LEU A 1 124 ? 0.548 9.508 -26.505 1.00 35.49 156 LEU A O 1
ATOM 612 N N . ASN A 1 125 ? 1.008 9.642 -24.365 1.00 34.54 157 ASN A N 1
ATOM 613 C CA . ASN A 1 125 ? 1.219 11.099 -24.460 1.00 33.81 157 ASN A CA 1
ATOM 614 C C . ASN A 1 125 ? 2.673 11.394 -24.963 1.00 31.75 157 ASN A C 1
ATOM 615 O O . ASN A 1 125 ? 3.458 10.445 -25.231 1.00 28.71 157 ASN A O 1
ATOM 620 N N . ALA A 1 126 ? 3.026 12.671 -25.081 1.00 30.76 158 ALA A N 1
ATOM 621 C CA . ALA A 1 126 ? 4.294 13.031 -25.698 1.00 31.45 158 ALA A CA 1
ATOM 622 C C . ALA A 1 126 ? 5.576 12.742 -24.886 1.00 31.45 158 ALA A C 1
ATOM 623 O O . ALA A 1 126 ? 6.674 12.843 -25.444 1.00 32.53 158 ALA A O 1
ATOM 625 N N . ILE A 1 127 ? 5.453 12.443 -23.591 1.00 31.32 159 ILE A N 1
ATOM 626 C CA . ILE A 1 127 ? 6.603 12.054 -22.748 1.00 31.89 159 ILE A CA 1
ATOM 627 C C . ILE A 1 127 ? 6.550 10.602 -22.219 1.00 31.58 159 ILE A C 1
ATOM 628 O O . ILE A 1 127 ? 7.490 10.139 -21.536 1.00 33.24 159 ILE A O 1
ATOM 633 N N . GLU A 1 128 ? 5.465 9.895 -22.517 1.00 29.69 160 GLU A N 1
ATOM 634 C CA . GLU A 1 128 ? 5.275 8.525 -22.009 1.00 30.37 160 GLU A CA 1
ATOM 635 C C . GLU A 1 128 ? 6.006 7.527 -22.870 1.00 29.19 160 GLU A C 1
ATOM 636 O O . GLU A 1 128 ? 6.160 7.736 -24.102 1.00 29.33 160 GLU A O 1
ATOM 642 N N . SER A 1 129 ? 6.434 6.429 -22.241 1.00 27.96 161 SER A N 1
ATOM 643 C CA . SER A 1 129 ? 7.167 5.374 -22.925 1.00 28.18 161 SER A CA 1
ATOM 644 C C . SER A 1 129 ? 6.789 4.021 -22.367 1.00 27.81 161 SER A C 1
ATOM 645 O O . SER A 1 129 ? 6.361 3.931 -21.231 1.00 27.96 161 SER A O 1
ATOM 648 N N . LEU A 1 130 ? 6.967 2.972 -23.168 1.00 27.06 162 LEU A N 1
ATOM 649 C CA . LEU A 1 130 ? 6.715 1.604 -22.705 1.00 26.35 162 LEU A CA 1
ATOM 650 C C . LEU A 1 130 ? 7.938 0.778 -22.981 1.00 25.34 162 LEU A C 1
ATOM 651 O O . LEU A 1 130 ? 8.532 0.871 -24.120 1.00 24.36 162 LEU A O 1
ATOM 656 N N . TRP A 1 131 ? 8.311 -0.047 -21.994 1.00 21.74 163 TRP A N 1
ATOM 657 C CA . TRP A 1 131 ? 9.305 -1.060 -22.277 1.00 21.23 163 TRP A CA 1
ATOM 658 C C . TRP A 1 131 ? 8.651 -2.097 -23.227 1.00 19.37 163 TRP A C 1
ATOM 659 O O . TRP A 1 131 ? 7.486 -2.450 -23.049 1.00 18.95 163 TRP A O 1
ATOM 670 N N . VAL A 1 132 ? 9.405 -2.567 -24.199 1.00 15.78 164 VAL A N 1
ATOM 671 C CA . VAL A 1 132 ? 8.844 -3.567 -25.138 1.00 16.85 164 VAL A CA 1
ATOM 672 C C . VAL A 1 132 ? 9.720 -4.755 -25.132 1.00 17.23 164 VAL A C 1
ATOM 673 O O . VAL A 1 132 ? 10.927 -4.626 -24.967 1.00 16.85 164 VAL A O 1
ATOM 677 N N . GLY A 1 133 ? 9.160 -5.931 -25.331 1.00 18.02 165 GLY A N 1
ATOM 678 C CA . GLY A 1 133 ? 10.067 -7.089 -25.399 1.00 19.54 165 GLY A CA 1
ATOM 679 C C . GLY A 1 133 ? 10.639 -7.381 -26.795 1.00 21.22 165 GLY A C 1
ATOM 680 O O . GLY A 1 133 ? 10.272 -8.349 -27.449 1.00 21.50 165 GLY A O 1
ATOM 681 N N . VAL A 1 134 ? 11.537 -6.506 -27.233 1.00 23.44 166 VAL A N 1
ATOM 682 C CA . VAL A 1 134 ? 12.429 -6.738 -28.374 1.00 24.69 166 VAL A CA 1
ATOM 683 C C . VAL A 1 134 ? 13.821 -6.751 -27.833 1.00 25.99 166 VAL A C 1
ATOM 684 O O . VAL A 1 134 ? 14.223 -5.801 -27.121 1.00 24.95 166 VAL A O 1
ATOM 688 N N . TYR A 1 135 ? 14.557 -7.835 -28.115 1.00 28.11 167 TYR A N 1
ATOM 689 C CA . TYR A 1 135 ? 15.807 -8.104 -27.427 1.00 29.85 167 TYR A CA 1
ATOM 690 C C . TYR A 1 135 ? 16.781 -8.726 -28.411 1.00 33.21 167 TYR A C 1
ATOM 691 O O . TYR A 1 135 ? 16.385 -9.253 -29.466 1.00 32.00 167 TYR A O 1
ATOM 700 N N . ARG A 1 136 ? 18.058 -8.751 -28.053 1.00 35.46 168 ARG A N 1
ATOM 701 C CA . ARG A 1 136 ? 19.029 -9.348 -28.967 1.00 46.31 168 ARG A CA 1
ATOM 702 C C . ARG A 1 136 ? 19.690 -10.473 -28.258 1.00 41.30 168 ARG A C 1
ATOM 703 O O . ARG A 1 136 ? 19.608 -10.613 -27.014 1.00 69.21 168 ARG A O 1
ATOM 711 N N . VAL A 1 137 ? 20.398 -11.270 -29.024 1.00 59.47 169 VAL A N 1
ATOM 712 C CA . VAL A 1 137 ? 21.348 -12.221 -28.395 1.00 77.22 169 VAL A CA 1
ATOM 713 C C . VAL A 1 137 ? 22.784 -12.195 -28.989 1.00 87.35 169 VAL A C 1
ATOM 714 O O . VAL A 1 137 ? 23.051 -12.821 -30.060 1.00 90.65 169 VAL A O 1
ATOM 718 N N . GLY A 1 138 ? 23.682 -11.469 -28.252 1.00 90.06 170 GLY A N 1
ATOM 719 C CA . GLY A 1 138 ? 25.098 -11.323 -28.635 1.00 93.79 170 GLY A CA 1
ATOM 720 C C . GLY A 1 138 ? 25.326 -10.614 -29.965 1.00 101.51 170 GLY A C 1
ATOM 721 O O . GLY A 1 138 ? 25.084 -9.388 -30.106 1.00 105.91 170 GLY A O 1
ATOM 722 N N . GLU A 1 139 ? 25.805 -11.408 -30.931 1.00 96.59 171 GLU A N 1
ATOM 723 C CA . GLU A 1 139 ? 26.074 -10.931 -32.278 1.00 89.81 171 GLU A CA 1
ATOM 724 C C . GLU A 1 139 ? 24.753 -10.819 -33.045 1.00 86.77 171 GLU A C 1
ATOM 725 O O . GLU A 1 139 ? 24.712 -10.267 -34.175 1.00 78.26 171 GLU A O 1
ATOM 731 N N . GLY A 1 140 ? 23.678 -11.320 -32.420 1.00 79.91 172 GLY A N 1
ATOM 732 C CA . GLY A 1 140 ? 22.370 -11.440 -33.066 1.00 66.16 172 GLY A CA 1
ATOM 733 C C . GLY A 1 140 ? 21.670 -10.137 -33.586 1.00 60.12 172 GLY A C 1
ATOM 734 O O . GLY A 1 140 ? 22.115 -8.943 -33.320 1.00 56.43 172 GLY A O 1
ATOM 735 N N . ASN A 1 141 ? 20.531 -10.388 -34.234 1.00 55.66 173 ASN A N 1
ATOM 736 C CA . ASN A 1 141 ? 19.566 -9.351 -34.470 1.00 49.39 173 ASN A CA 1
ATOM 737 C C . ASN A 1 141 ? 18.695 -9.093 -33.221 1.00 48.85 173 ASN A C 1
ATOM 738 O O . ASN A 1 141 ? 18.840 -9.734 -32.165 1.00 73.16 173 ASN A O 1
ATOM 743 N N . TRP A 1 142 ? 17.769 -8.154 -33.374 1.00 40.16 174 TRP A N 1
ATOM 744 C CA . TRP A 1 142 ? 16.767 -7.962 -32.405 1.00 34.68 174 TRP A CA 1
ATOM 745 C C . TRP A 1 142 ? 15.650 -8.939 -32.727 1.00 32.37 174 TRP A C 1
ATOM 746 O O . TRP A 1 142 ? 15.145 -8.997 -33.851 1.00 29.06 174 TRP A O 1
ATOM 757 N N . THR A 1 143 ? 15.212 -9.669 -31.703 1.00 31.69 175 THR A N 1
ATOM 758 C CA . THR A 1 143 ? 14.113 -10.628 -31.876 1.00 30.83 175 THR A CA 1
ATOM 759 C C . THR A 1 143 ? 13.114 -10.428 -30.668 1.00 33.52 175 THR A C 1
ATOM 760 O O . THR A 1 143 ? 13.499 -9.841 -29.582 1.00 34.88 175 THR A O 1
ATOM 764 N N . SER A 1 144 ? 11.930 -11.066 -30.761 1.00 33.07 176 SER A N 1
ATOM 765 C CA . SER A 1 144 ? 10.972 -11.105 -29.662 1.00 30.86 176 SER A CA 1
ATOM 766 C C . SER A 1 144 ? 10.576 -12.513 -29.401 1.00 32.13 176 SER A C 1
ATOM 767 O O . SER A 1 144 ? 11.057 -13.432 -30.061 1.00 33.65 176 SER A O 1
ATOM 770 N N . LEU A 1 145 ? 9.693 -12.697 -28.415 1.00 32.59 177 LEU A N 1
ATOM 771 C CA . LEU A 1 145 ? 9.285 -14.041 -27.981 1.00 32.41 177 LEU A CA 1
ATOM 772 C C . LEU A 1 145 ? 8.500 -14.729 -29.107 1.00 32.70 177 LEU A C 1
ATOM 773 O O . LEU A 1 145 ? 8.389 -15.939 -29.083 1.00 31.41 177 LEU A O 1
ATOM 778 N N . ASP A 1 146 ? 7.939 -13.948 -30.032 1.00 33.30 178 ASP A N 1
ATOM 779 C CA . ASP A 1 146 ? 7.221 -14.471 -31.162 1.00 36.52 178 ASP A CA 1
ATOM 780 C C . ASP A 1 146 ? 8.155 -14.653 -32.379 1.00 37.97 178 ASP A C 1
ATOM 781 O O . ASP A 1 146 ? 7.697 -15.006 -33.458 1.00 39.24 178 ASP A O 1
ATOM 786 N N . GLY A 1 147 ? 9.451 -14.400 -32.198 1.00 39.78 179 GLY A N 1
ATOM 787 C CA . GLY A 1 147 ? 10.447 -14.473 -33.264 1.00 40.43 179 GLY A CA 1
ATOM 788 C C . GLY A 1 147 ? 10.382 -13.248 -34.167 1.00 41.74 179 GLY A C 1
ATOM 789 O O . GLY A 1 147 ? 9.945 -12.149 -33.759 1.00 43.87 179 GLY A O 1
ATOM 790 N N . GLY A 1 148 ? 10.810 -13.408 -35.412 1.00 41.30 180 GLY A N 1
ATOM 791 C CA . GLY A 1 148 ? 10.877 -12.275 -36.306 1.00 40.17 180 GLY A CA 1
ATOM 792 C C . GLY A 1 148 ? 12.183 -11.528 -36.101 1.00 39.51 180 GLY A C 1
ATOM 793 O O . GLY A 1 148 ? 12.927 -11.792 -35.129 1.00 38.31 180 GLY A O 1
ATOM 794 N N . THR A 1 149 ? 12.452 -10.605 -37.041 1.00 38.70 181 THR A N 1
ATOM 795 C CA . THR A 1 149 ? 13.600 -9.687 -37.000 1.00 37.97 181 THR A CA 1
ATOM 796 C C . THR A 1 149 ? 13.065 -8.241 -36.940 1.00 36.71 181 THR A C 1
ATOM 797 O O . THR A 1 149 ? 12.217 -7.846 -37.747 1.00 35.87 181 THR A O 1
ATOM 801 N N . PHE A 1 150 ? 13.568 -7.478 -35.969 1.00 34.17 182 PHE A N 1
ATOM 802 C CA . PHE A 1 150 ? 13.142 -6.094 -35.758 1.00 33.74 182 PHE A CA 1
ATOM 803 C C . PHE A 1 150 ? 14.227 -5.099 -36.143 1.00 34.91 182 PHE A C 1
ATOM 804 O O . PHE A 1 150 ? 15.458 -5.316 -35.951 1.00 35.40 182 PHE A O 1
ATOM 812 N N . LYS A 1 151 ? 13.769 -4.009 -36.716 1.00 35.24 183 LYS A N 1
ATOM 813 C CA . LYS A 1 151 ? 14.611 -2.864 -36.904 1.00 36.66 183 LYS A CA 1
ATOM 814 C C . LYS A 1 151 ? 14.594 -2.079 -35.567 1.00 34.27 183 LYS A C 1
ATOM 815 O O . LYS A 1 151 ? 13.520 -1.744 -35.042 1.00 32.79 183 LYS A O 1
ATOM 821 N N . VAL A 1 152 ? 15.757 -1.773 -35.021 1.00 32.10 184 VAL A N 1
ATOM 822 C CA . VAL A 1 152 ? 15.783 -1.004 -33.791 1.00 29.92 184 VAL A CA 1
ATOM 823 C C . VAL A 1 152 ? 16.735 0.175 -33.948 1.00 30.82 184 VAL A C 1
ATOM 824 O O . VAL A 1 152 ? 17.844 0.017 -34.430 1.00 31.80 184 VAL A O 1
ATOM 828 N N . TYR A 1 153 ? 16.309 1.339 -33.518 1.00 31.63 185 TYR A N 1
ATOM 829 C CA . TYR A 1 153 ? 17.151 2.501 -33.505 1.00 33.83 185 TYR A CA 1
ATOM 830 C C . TYR A 1 153 ? 18.123 2.509 -32.279 1.00 34.47 185 TYR A C 1
ATOM 831 O O . TYR A 1 153 ? 17.724 2.813 -31.117 1.00 34.14 185 TYR A O 1
ATOM 840 N N . GLN A 1 154 ? 19.393 2.166 -32.512 1.00 33.80 186 GLN A N 1
ATOM 841 C CA . GLN A 1 154 ? 20.298 1.937 -31.385 1.00 34.18 186 GLN A CA 1
ATOM 842 C C . GLN A 1 154 ? 21.025 3.217 -30.989 1.00 33.45 186 GLN A C 1
ATOM 843 O O . GLN A 1 154 ? 22.174 3.410 -31.352 1.00 34.34 186 GLN A O 1
ATOM 849 N N . ILE A 1 155 ? 20.359 4.086 -30.243 1.00 32.24 187 ILE A N 1
ATOM 850 C CA . ILE A 1 155 ? 20.955 5.298 -29.674 1.00 29.87 187 ILE A CA 1
ATOM 851 C C . ILE A 1 155 ? 22.032 4.955 -28.658 1.00 28.49 187 ILE A C 1
ATOM 852 O O . ILE A 1 155 ? 23.044 5.641 -28.532 1.00 27.78 187 ILE A O 1
ATOM 857 N N . PHE A 1 156 ? 21.822 3.848 -27.979 1.00 26.97 188 PHE A N 1
ATOM 858 C CA . PHE A 1 156 ? 22.765 3.337 -26.996 1.00 26.85 188 PHE A CA 1
ATOM 859 C C . PHE A 1 156 ? 23.026 1.876 -27.228 1.00 28.27 188 PHE A C 1
ATOM 860 O O . PHE A 1 156 ? 22.124 1.115 -27.689 1.00 29.40 188 PHE A O 1
ATOM 868 N N . GLY A 1 157 ? 24.240 1.448 -26.896 1.00 29.58 189 GLY A N 1
ATOM 869 C CA . GLY A 1 157 ? 24.628 0.019 -27.091 1.00 31.53 189 GLY A CA 1
ATOM 870 C C . GLY A 1 157 ? 24.201 -0.803 -25.882 1.00 32.64 189 GLY A C 1
ATOM 871 O O . GLY A 1 157 ? 25.001 -1.461 -25.194 1.00 34.16 189 GLY A O 1
ATOM 872 N N . SER A 1 158 ? 22.916 -0.750 -25.619 1.00 33.09 190 SER A N 1
ATOM 873 C CA . SER A 1 158 ? 22.358 -1.438 -24.477 1.00 32.27 190 SER A CA 1
ATOM 874 C C . SER A 1 158 ? 21.489 -2.526 -25.010 1.00 31.00 190 SER A C 1
ATOM 875 O O . SER A 1 158 ? 21.357 -2.680 -26.242 1.00 31.17 190 SER A O 1
ATOM 878 N N . HIS A 1 159 ? 20.839 -3.232 -24.080 1.00 30.02 191 HIS A N 1
ATOM 879 C CA . HIS A 1 159 ? 19.943 -4.371 -24.397 1.00 29.16 191 HIS A CA 1
ATOM 880 C C . HIS A 1 159 ? 18.432 -4.089 -24.299 1.00 29.34 191 HIS A C 1
ATOM 881 O O . HIS A 1 159 ? 17.623 -4.943 -24.666 1.00 31.00 191 HIS A O 1
ATOM 888 N N . CYS A 1 160 ? 18.043 -2.906 -23.802 1.00 28.66 192 CYS A N 1
ATOM 889 C CA . CYS A 1 160 ? 16.651 -2.669 -23.478 1.00 27.91 192 CYS A CA 1
ATOM 890 C C . CYS A 1 160 ? 16.082 -1.747 -24.477 1.00 27.26 192 CYS A C 1
ATOM 891 O O . CYS A 1 160 ? 16.739 -0.795 -24.836 1.00 26.38 192 CYS A O 1
ATOM 894 N N . THR A 1 161 ? 14.837 -2.020 -24.899 1.00 25.80 193 THR A N 1
ATOM 895 C CA . THR A 1 161 ? 14.196 -1.248 -25.927 1.00 23.80 193 THR A CA 1
ATOM 896 C C . THR A 1 161 ? 12.871 -0.720 -25.395 1.00 23.07 193 THR A C 1
ATOM 897 O O . THR A 1 161 ? 12.212 -1.358 -24.614 1.00 20.29 193 THR A O 1
ATOM 901 N N . TYR A 1 162 ? 12.455 0.432 -25.926 1.00 23.08 194 TYR A N 1
ATOM 902 C CA . TYR A 1 162 ? 11.143 0.980 -25.652 1.00 21.35 194 TYR A CA 1
ATOM 903 C C . TYR A 1 162 ? 10.459 1.617 -26.914 1.00 21.88 194 TYR A C 1
ATOM 904 O O . TYR A 1 162 ? 11.095 1.755 -27.955 1.00 20.83 194 TYR A O 1
ATOM 913 N N . VAL A 1 163 ? 9.189 2.024 -26.764 1.00 21.60 195 VAL A N 1
ATOM 914 C CA . VAL A 1 163 ? 8.444 2.773 -27.762 1.00 23.48 195 VAL A CA 1
ATOM 915 C C . VAL A 1 163 ? 7.868 4.062 -27.163 1.00 24.44 195 VAL A C 1
ATOM 916 O O . VAL A 1 163 ? 7.628 4.127 -25.964 1.00 25.58 195 VAL A O 1
ATOM 920 N N . SER A 1 164 ? 7.680 5.081 -27.987 1.00 25.51 196 SER A N 1
ATOM 921 C CA . SER A 1 164 ? 7.080 6.328 -27.537 1.00 27.93 196 SER A CA 1
ATOM 922 C C . SER A 1 164 ? 5.987 6.707 -28.466 1.00 29.64 196 SER A C 1
ATOM 923 O O . SER A 1 164 ? 5.830 6.040 -29.500 1.00 31.66 196 SER A O 1
ATOM 926 N N . LYS A 1 165 ? 5.254 7.785 -28.147 1.00 31.22 197 LYS A N 1
ATOM 927 C CA . LYS A 1 165 ? 4.254 8.386 -29.060 1.00 32.80 197 LYS A CA 1
ATOM 928 C C . LYS A 1 165 ? 4.755 8.561 -30.515 1.00 33.84 197 LYS A C 1
ATOM 929 O O . LYS A 1 165 ? 4.018 8.236 -31.461 1.00 35.26 197 LYS A O 1
ATOM 935 N N . PHE A 1 166 ? 5.996 9.073 -30.662 1.00 34.16 198 PHE A N 1
ATOM 936 C CA . PHE A 1 166 ? 6.591 9.529 -31.934 1.00 35.14 198 PHE A CA 1
ATOM 937 C C . PHE A 1 166 ? 7.544 8.522 -32.548 1.00 35.52 198 PHE A C 1
ATOM 938 O O . PHE A 1 166 ? 7.832 8.613 -33.731 1.00 36.81 198 PHE A O 1
ATOM 946 N N . SER A 1 167 ? 8.043 7.575 -31.750 1.00 34.63 199 SER A N 1
ATOM 947 C CA . SER A 1 167 ? 8.904 6.547 -32.285 1.00 33.72 199 SER A CA 1
ATOM 948 C C . SER A 1 167 ? 8.166 5.643 -33.293 1.00 33.25 199 SER A C 1
ATOM 949 O O . SER A 1 167 ? 7.030 5.168 -33.025 1.00 34.19 199 SER A O 1
ATOM 952 N N . THR A 1 168 ? 8.854 5.370 -34.405 1.00 31.88 200 THR A N 1
ATOM 953 C CA . THR A 1 168 ? 8.344 4.462 -35.464 1.00 31.98 200 THR A CA 1
ATOM 954 C C . THR A 1 168 ? 8.923 3.034 -35.398 1.00 30.02 200 THR A C 1
ATOM 955 O O . THR A 1 168 ? 8.383 2.117 -35.981 1.00 30.73 200 THR A O 1
ATOM 959 N N . VAL A 1 169 ? 10.030 2.894 -34.676 1.00 28.05 201 VAL A N 1
ATOM 960 C CA . VAL A 1 169 ? 10.621 1.617 -34.341 1.00 25.82 201 VAL A CA 1
ATOM 961 C C . VAL A 1 169 ? 10.963 1.552 -32.818 1.00 26.35 201 VAL A C 1
ATOM 962 O O . VAL A 1 169 ? 10.980 2.593 -32.122 1.00 24.91 201 VAL A O 1
ATOM 966 N N . PRO A 1 170 ? 11.203 0.332 -32.278 1.00 27.46 202 PRO A N 1
ATOM 967 C CA . PRO A 1 170 ? 11.776 0.279 -30.909 1.00 27.31 202 PRO A CA 1
ATOM 968 C C . PRO A 1 170 ? 13.066 1.043 -30.880 1.00 26.47 202 PRO A C 1
ATOM 969 O O . PRO A 1 170 ? 13.748 1.120 -31.917 1.00 26.36 202 PRO A O 1
ATOM 973 N N . VAL A 1 171 ? 13.386 1.592 -29.710 1.00 24.27 203 VAL A N 1
ATOM 974 C CA . VAL A 1 171 ? 14.562 2.423 -29.488 1.00 23.41 203 VAL A CA 1
ATOM 975 C C . VAL A 1 171 ? 15.346 1.902 -28.276 1.00 23.51 203 VAL A C 1
ATOM 976 O O . VAL A 1 171 ? 14.716 1.563 -27.262 1.00 22.86 203 VAL A O 1
ATOM 980 N N . SER A 1 172 ? 16.682 1.886 -28.345 1.00 23.12 204 SER A N 1
ATOM 981 C CA . SER A 1 172 ? 17.509 1.430 -27.238 1.00 24.50 204 SER A CA 1
ATOM 982 C C . SER A 1 172 ? 17.680 2.553 -26.198 1.00 23.90 204 SER A C 1
ATOM 983 O O . SER A 1 172 ? 17.671 3.773 -26.564 1.00 23.73 204 SER A O 1
ATOM 986 N N . HIS A 1 173 ? 17.752 2.159 -24.919 1.00 23.88 205 HIS A N 1
ATOM 987 C CA . HIS A 1 173 ? 17.825 3.139 -23.820 1.00 24.89 205 HIS A CA 1
ATOM 988 C C . HIS A 1 173 ? 19.145 3.081 -23.015 1.00 25.09 205 HIS A C 1
ATOM 989 O O . HIS A 1 173 ? 19.786 2.045 -22.935 1.00 26.58 205 HIS A O 1
ATOM 996 N N . HIS A 1 174 ? 19.570 4.193 -22.441 1.00 25.81 206 HIS A N 1
ATOM 997 C CA . HIS A 1 174 ? 20.819 4.222 -21.661 1.00 26.98 206 HIS A CA 1
ATOM 998 C C . HIS A 1 174 ? 20.661 3.554 -20.276 1.00 26.80 206 HIS A C 1
ATOM 999 O O . HIS A 1 174 ? 21.639 3.111 -19.745 1.00 28.52 206 HIS A O 1
ATOM 1006 N N . GLU A 1 175 ? 19.443 3.471 -19.719 1.00 26.57 207 GLU A N 1
ATOM 1007 C CA . GLU A 1 175 ? 19.263 3.038 -18.293 1.00 28.09 207 GLU A CA 1
ATOM 1008 C C . GLU A 1 175 ? 18.130 2.040 -18.180 1.00 26.54 207 GLU A C 1
ATOM 1009 O O . GLU A 1 175 ? 16.988 2.401 -18.116 1.00 23.20 207 GLU A O 1
ATOM 1015 N N . CYS A 1 176 ? 18.448 0.772 -18.237 1.00 27.50 208 CYS A N 1
ATOM 1016 C CA . CYS A 1 176 ? 17.463 -0.264 -18.375 1.00 29.17 208 CYS A CA 1
ATOM 1017 C C . CYS A 1 176 ? 16.732 -0.499 -17.076 1.00 29.94 208 CYS A C 1
ATOM 1018 O O . CYS A 1 176 ? 15.646 -1.096 -17.071 1.00 30.89 208 CYS A O 1
ATOM 1021 N N . SER A 1 177 ? 17.293 -0.049 -15.955 1.00 30.70 209 SER A N 1
ATOM 1022 C CA . SER A 1 177 ? 16.648 -0.250 -14.681 1.00 32.09 209 SER A CA 1
ATOM 1023 C C . SER A 1 177 ? 15.657 0.871 -14.375 1.00 32.31 209 SER A C 1
ATOM 1024 O O . SER A 1 177 ? 15.051 0.924 -13.258 1.00 35.10 209 SER A O 1
ATOM 1027 N N . PHE A 1 178 ? 15.490 1.794 -15.325 1.00 30.86 210 PHE A N 1
ATOM 1028 C CA . PHE A 1 178 ? 14.531 2.879 -15.178 1.00 29.48 210 PHE A CA 1
ATOM 1029 C C . PHE A 1 178 ? 13.138 2.262 -15.273 1.00 29.60 210 PHE A C 1
ATOM 1030 O O . PHE A 1 178 ? 12.905 1.354 -16.099 1.00 30.91 210 PHE A O 1
ATOM 1038 N N . LEU A 1 179 ? 12.208 2.733 -14.448 1.00 27.82 211 LEU A N 1
ATOM 1039 C CA . LEU A 1 179 ? 10.931 2.031 -14.249 1.00 26.13 211 LEU A CA 1
ATOM 1040 C C . LEU A 1 179 ? 9.934 2.630 -15.197 1.00 26.45 211 LEU A C 1
ATOM 1041 O O . LEU A 1 179 ? 9.785 3.867 -15.252 1.00 27.81 211 LEU A O 1
ATOM 1046 N N . LYS A 1 180 ? 9.257 1.756 -15.928 1.00 24.45 212 LYS A N 1
ATOM 1047 C CA . LYS A 1 180 ? 8.265 2.167 -16.864 1.00 23.58 212 LYS A CA 1
ATOM 1048 C C . LYS A 1 180 ? 7.173 1.083 -16.868 1.00 21.96 212 LYS A C 1
ATOM 1049 O O . LYS A 1 180 ? 7.443 -0.084 -16.484 1.00 20.37 212 LYS A O 1
ATOM 1055 N N . PRO A 1 181 ? 5.995 1.389 -17.421 1.00 20.33 213 PRO A N 1
ATOM 1056 C CA . PRO A 1 181 ? 5.014 0.314 -17.699 1.00 20.35 213 PRO A CA 1
ATOM 1057 C C . PRO A 1 181 ? 5.532 -0.622 -18.830 1.00 20.95 213 PRO A C 1
ATOM 1058 O O . PRO A 1 181 ? 6.362 -0.196 -19.632 1.00 20.71 213 PRO A O 1
ATOM 1062 N N . CYS A 1 182 ? 5.061 -1.869 -18.828 1.00 21.33 214 CYS A N 1
ATOM 1063 C CA . CYS A 1 182 ? 5.446 -2.907 -19.760 1.00 22.43 214 CYS A CA 1
ATOM 1064 C C . CYS A 1 182 ? 4.357 -3.147 -20.798 1.00 21.56 214 CYS A C 1
ATOM 1065 O O . CYS A 1 182 ? 3.142 -3.069 -20.505 1.00 21.13 214 CYS A O 1
ATOM 1068 N N . LEU A 1 183 ? 4.776 -3.491 -22.020 1.00 21.31 215 LEU A N 1
ATOM 1069 C CA . LEU A 1 183 ? 3.812 -3.854 -23.080 1.00 18.92 215 LEU A CA 1
ATOM 1070 C C . LEU A 1 183 ? 3.708 -5.419 -23.078 1.00 18.94 215 LEU A C 1
ATOM 1071 O O . LEU A 1 183 ? 4.730 -6.143 -23.346 1.00 17.44 215 LEU A O 1
ATOM 1076 N N . CYS A 1 184 ? 2.507 -5.915 -22.755 1.00 17.78 216 CYS A N 1
ATOM 1077 C CA . CYS A 1 184 ? 2.214 -7.327 -22.662 1.00 20.70 216 CYS A CA 1
ATOM 1078 C C . CYS A 1 184 ? 1.107 -7.721 -23.636 1.00 20.76 216 CYS A C 1
ATOM 1079 O O . CYS A 1 184 ? 0.276 -6.912 -23.974 1.00 20.67 216 CYS A O 1
ATOM 1082 N N . VAL A 1 185 ? 1.079 -9.000 -24.011 1.00 20.87 217 VAL A N 1
ATOM 1083 C CA . VAL A 1 185 ? 0.052 -9.459 -24.893 1.00 22.74 217 VAL A CA 1
ATOM 1084 C C . VAL A 1 185 ? -0.462 -10.822 -24.453 1.00 23.93 217 VAL A C 1
ATOM 1085 O O . VAL A 1 185 ? 0.251 -11.566 -23.823 1.00 24.29 217 VAL A O 1
ATOM 1089 N N . SER A 1 186 ? -1.690 -11.130 -24.808 1.00 26.04 218 SER A N 1
ATOM 1090 C CA . SER A 1 186 ? -2.227 -12.484 -24.728 1.00 28.87 218 SER A CA 1
ATOM 1091 C C . SER A 1 186 ? -3.034 -12.706 -26.021 1.00 31.25 218 SER A C 1
ATOM 1092 O O . SER A 1 186 ? -3.555 -11.739 -26.599 1.00 30.77 218 SER A O 1
ATOM 1095 N N . GLN A 1 187 ? -3.136 -13.955 -26.467 1.00 34.76 219 GLN A N 1
ATOM 1096 C CA . GLN A 1 187 ? -3.960 -14.282 -27.630 1.00 39.32 219 GLN A CA 1
ATOM 1097 C C . GLN A 1 187 ? -5.391 -14.672 -27.241 1.00 40.90 219 GLN A C 1
ATOM 1098 O O . GLN A 1 187 ? -5.574 -15.468 -26.322 1.00 41.60 219 GLN A O 1
ATOM 1104 N N . ARG A 1 188 ? -6.388 -14.135 -27.964 1.00 42.98 220 ARG A N 1
ATOM 1105 C CA . ARG A 1 188 ? -7.807 -14.512 -27.784 1.00 44.90 220 ARG A CA 1
ATOM 1106 C C . ARG A 1 188 ? -8.128 -15.878 -28.328 1.00 46.64 220 ARG A C 1
ATOM 1107 O O . ARG A 1 188 ? -7.451 -16.345 -29.234 1.00 47.04 220 ARG A O 1
ATOM 1115 N N . SER A 1 189 ? -9.171 -16.506 -27.790 1.00 49.48 221 SER A N 1
ATOM 1116 C CA . SER A 1 189 ? -9.655 -17.806 -28.308 1.00 53.73 221 SER A CA 1
ATOM 1117 C C . SER A 1 189 ? -10.050 -17.748 -29.787 1.00 56.48 221 SER A C 1
ATOM 1118 O O . SER A 1 189 ? -10.469 -16.683 -30.280 1.00 57.46 221 SER A O 1
ATOM 1121 N N . ASN A 1 190 ? -9.894 -18.864 -30.504 1.00 60.48 222 ASN A N 1
ATOM 1122 C CA . ASN A 1 190 ? -10.358 -18.900 -31.889 1.00 67.17 222 ASN A CA 1
ATOM 1123 C C . ASN A 1 190 ? -11.464 -19.914 -32.120 1.00 71.77 222 ASN A C 1
ATOM 1124 O O . ASN A 1 190 ? -12.556 -19.536 -32.541 1.00 66.84 222 ASN A O 1
ATOM 1129 N N . VAL B 1 44 ? 6.256 51.501 -12.062 1.00 94.28 76 VAL B N 1
ATOM 1130 C CA . VAL B 1 44 ? 5.844 50.066 -11.896 1.00 93.72 76 VAL B CA 1
ATOM 1131 C C . VAL B 1 44 ? 6.768 49.437 -10.828 1.00 93.21 76 VAL B C 1
ATOM 1132 O O . VAL B 1 44 ? 6.276 48.965 -9.766 1.00 92.20 76 VAL B O 1
ATOM 1136 N N . LYS B 1 45 ? 8.100 49.462 -11.097 1.00 92.67 77 LYS B N 1
ATOM 1137 C CA . LYS B 1 45 ? 9.100 48.975 -10.126 1.00 91.81 77 LYS B CA 1
ATOM 1138 C C . LYS B 1 45 ? 10.066 50.014 -9.602 1.00 91.99 77 LYS B C 1
ATOM 1139 O O . LYS B 1 45 ? 10.993 50.449 -10.289 1.00 90.85 77 LYS B O 1
ATOM 1145 N N . LEU B 1 46 ? 9.777 50.433 -8.371 1.00 95.78 78 LEU B N 1
ATOM 1146 C CA . LEU B 1 46 ? 10.772 51.002 -7.445 1.00 95.14 78 LEU B CA 1
ATOM 1147 C C . LEU B 1 46 ? 10.419 50.553 -5.998 1.00 93.30 78 LEU B C 1
ATOM 1148 O O . LEU B 1 46 ? 9.924 51.397 -5.139 1.00 85.01 78 LEU B O 1
ATOM 1153 N N . PRO B 1 47 ? 10.622 49.185 -5.765 1.00 88.37 79 PRO B N 1
ATOM 1154 C CA . PRO B 1 47 ? 10.209 48.579 -4.498 1.00 81.82 79 PRO B CA 1
ATOM 1155 C C . PRO B 1 47 ? 11.099 48.908 -3.271 1.00 81.18 79 PRO B C 1
ATOM 1156 O O . PRO B 1 47 ? 12.339 48.815 -3.334 1.00 79.33 79 PRO B O 1
ATOM 1160 N N . HIS B 1 48 ? 10.438 49.299 -2.175 1.00 73.47 80 HIS B N 1
ATOM 1161 C CA . HIS B 1 48 ? 11.061 49.428 -0.850 1.00 68.40 80 HIS B CA 1
ATOM 1162 C C . HIS B 1 48 ? 11.132 48.065 -0.138 1.00 65.58 80 HIS B C 1
ATOM 1163 O O . HIS B 1 48 ? 11.686 47.948 0.962 1.00 64.25 80 HIS B O 1
ATOM 1170 N N . TRP B 1 49 ? 10.569 47.044 -0.794 1.00 62.34 81 TRP B N 1
ATOM 1171 C CA . TRP B 1 49 ? 10.381 45.710 -0.219 1.00 59.38 81 TRP B CA 1
ATOM 1172 C C . TRP B 1 49 ? 10.069 44.703 -1.339 1.00 58.18 81 TRP B C 1
ATOM 1173 O O . TRP B 1 49 ? 9.310 45.016 -2.275 1.00 57.10 81 TRP B O 1
ATOM 1184 N N . THR B 1 50 ? 10.662 43.509 -1.236 1.00 57.15 82 THR B N 1
ATOM 1185 C CA . THR B 1 50 ? 10.307 42.376 -2.106 1.00 57.92 82 THR B CA 1
ATOM 1186 C C . THR B 1 50 ? 10.027 41.151 -1.219 1.00 57.69 82 THR B C 1
ATOM 1187 O O . THR B 1 50 ? 10.706 40.965 -0.204 1.00 55.69 82 THR B O 1
ATOM 1191 N N . PRO B 1 51 ? 9.013 40.333 -1.570 1.00 58.12 83 PRO B N 1
ATOM 1192 C CA . PRO B 1 51 ? 8.763 39.148 -0.748 1.00 58.85 83 PRO B CA 1
ATOM 1193 C C . PRO B 1 51 ? 9.870 38.139 -0.954 1.00 59.42 83 PRO B C 1
ATOM 1194 O O . PRO B 1 51 ? 10.412 38.069 -2.057 1.00 58.39 83 PRO B O 1
ATOM 1198 N N . THR B 1 52 ? 10.212 37.378 0.090 1.00 60.64 84 THR B N 1
ATOM 1199 C CA . THR B 1 52 ? 11.140 36.223 -0.073 1.00 64.35 84 THR B CA 1
ATOM 1200 C C . THR B 1 52 ? 10.343 34.928 -0.241 1.00 63.82 84 THR B C 1
ATOM 1201 O O . THR B 1 52 ? 10.105 34.210 0.748 1.00 71.07 84 THR B O 1
ATOM 1205 N N . LEU B 1 53 ? 9.914 34.644 -1.479 1.00 63.92 85 LEU B N 1
ATOM 1206 C CA . LEU B 1 53 ? 9.111 33.431 -1.768 1.00 63.49 85 LEU B CA 1
ATOM 1207 C C . LEU B 1 53 ? 10.063 32.301 -2.053 1.00 62.06 85 LEU B C 1
ATOM 1208 O O . LEU B 1 53 ? 10.825 32.367 -3.023 1.00 62.23 85 LEU B O 1
ATOM 1213 N N . HIS B 1 54 ? 10.033 31.283 -1.189 1.00 63.36 86 HIS B N 1
ATOM 1214 C CA . HIS B 1 54 ? 11.146 30.346 -1.135 1.00 63.25 86 HIS B CA 1
ATOM 1215 C C . HIS B 1 54 ? 11.482 29.764 -2.527 1.00 61.00 86 HIS B C 1
ATOM 1216 O O . HIS B 1 54 ? 12.617 29.903 -3.018 1.00 58.82 86 HIS B O 1
ATOM 1223 N N . THR B 1 55 ? 10.497 29.177 -3.190 1.00 54.97 87 THR B N 1
ATOM 1224 C CA . THR B 1 55 ? 10.776 28.493 -4.445 1.00 51.96 87 THR B CA 1
ATOM 1225 C C . THR B 1 55 ? 10.396 29.266 -5.743 1.00 49.89 87 THR B C 1
ATOM 1226 O O . THR B 1 55 ? 10.145 28.640 -6.775 1.00 48.46 87 THR B O 1
ATOM 1230 N N . PHE B 1 56 ? 10.315 30.598 -5.706 1.00 48.30 88 PHE B N 1
ATOM 1231 C CA . PHE B 1 56 ? 9.753 31.289 -6.852 1.00 47.36 88 PHE B CA 1
ATOM 1232 C C . PHE B 1 56 ? 10.894 31.552 -7.785 1.00 47.03 88 PHE B C 1
ATOM 1233 O O . PHE B 1 56 ? 12.006 31.854 -7.305 1.00 47.82 88 PHE B O 1
ATOM 1241 N N . GLN B 1 57 ? 10.630 31.417 -9.096 1.00 44.96 89 GLN B N 1
ATOM 1242 C CA . GLN B 1 57 ? 11.604 31.749 -10.180 1.00 43.41 89 GLN B CA 1
ATOM 1243 C C . GLN B 1 57 ? 10.951 31.915 -11.499 1.00 41.65 89 GLN B C 1
ATOM 1244 O O . GLN B 1 57 ? 9.835 31.488 -11.661 1.00 41.46 89 GLN B O 1
ATOM 1250 N N . VAL B 1 58 ? 11.658 32.527 -12.439 1.00 40.20 90 VAL B N 1
ATOM 1251 C CA . VAL B 1 58 ? 11.234 32.644 -13.830 1.00 38.68 90 VAL B CA 1
ATOM 1252 C C . VAL B 1 58 ? 12.409 32.172 -14.666 1.00 37.54 90 VAL B C 1
ATOM 1253 O O . VAL B 1 58 ? 13.526 32.086 -14.195 1.00 36.32 90 VAL B O 1
ATOM 1257 N N . PRO B 1 59 ? 12.178 31.865 -15.922 1.00 37.00 91 PRO B N 1
ATOM 1258 C CA . PRO B 1 59 ? 13.312 31.488 -16.727 1.00 38.44 91 PRO B CA 1
ATOM 1259 C C . PRO B 1 59 ? 14.359 32.610 -16.852 1.00 38.97 91 PRO B C 1
ATOM 1260 O O . PRO B 1 59 ? 14.010 33.744 -17.115 1.00 38.92 91 PRO B O 1
ATOM 1264 N N . GLN B 1 60 ? 15.632 32.288 -16.662 1.00 39.99 92 GLN B N 1
ATOM 1265 C CA . GLN B 1 60 ? 16.699 33.254 -16.910 1.00 41.31 92 GLN B CA 1
ATOM 1266 C C . GLN B 1 60 ? 17.153 33.225 -18.378 1.00 41.06 92 GLN B C 1
ATOM 1267 O O . GLN B 1 60 ? 17.144 32.172 -19.017 1.00 39.68 92 GLN B O 1
ATOM 1273 N N . ASN B 1 61 ? 17.521 34.373 -18.916 1.00 41.26 93 ASN B N 1
ATOM 1274 C CA . ASN B 1 61 ? 17.934 34.390 -20.311 1.00 41.72 93 ASN B CA 1
ATOM 1275 C C . ASN B 1 61 ? 19.399 34.107 -20.450 1.00 39.59 93 ASN B C 1
ATOM 1276 O O . ASN B 1 61 ? 20.168 34.514 -19.625 1.00 40.63 93 ASN B O 1
ATOM 1281 N N . TYR B 1 62 ? 19.794 33.419 -21.503 1.00 37.49 94 TYR B N 1
ATOM 1282 C CA . TYR B 1 62 ? 21.203 33.159 -21.750 1.00 35.99 94 TYR B CA 1
ATOM 1283 C C . TYR B 1 62 ? 21.581 33.591 -23.134 1.00 36.23 94 TYR B C 1
ATOM 1284 O O . TYR B 1 62 ? 20.831 33.387 -24.084 1.00 36.98 94 TYR B O 1
ATOM 1293 N N . THR B 1 63 ? 22.780 34.138 -23.259 1.00 37.23 95 THR B N 1
ATOM 1294 C CA . THR B 1 63 ? 23.398 34.427 -24.583 1.00 37.40 95 THR B CA 1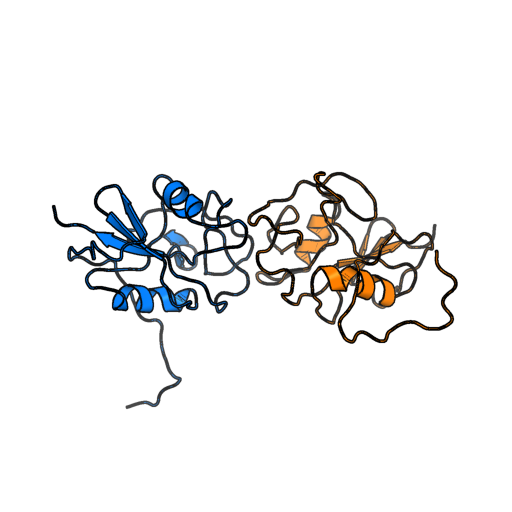
ATOM 1295 C C . THR B 1 63 ? 24.790 33.754 -24.740 1.00 36.48 95 THR B C 1
ATOM 1296 O O . THR B 1 63 ? 25.456 33.338 -23.784 1.00 33.43 95 THR B O 1
ATOM 1300 N N . LYS B 1 64 ? 25.227 33.638 -25.981 1.00 37.72 96 LYS B N 1
ATOM 1301 C CA . LYS B 1 64 ? 26.572 33.198 -26.222 1.00 37.89 96 LYS B CA 1
ATOM 1302 C C . LYS B 1 64 ? 27.552 34.224 -25.634 1.00 37.83 96 LYS B C 1
ATOM 1303 O O . LYS B 1 64 ? 27.276 35.430 -25.523 1.00 36.88 96 LYS B O 1
ATOM 1309 N N . ALA B 1 65 ? 28.717 33.736 -25.254 1.00 39.62 97 ALA B N 1
ATOM 1310 C CA . ALA B 1 65 ? 29.781 34.615 -24.760 1.00 41.39 97 ALA B CA 1
ATOM 1311 C C . ALA B 1 65 ? 30.443 35.421 -25.868 1.00 42.95 97 ALA B C 1
ATOM 1312 O O . ALA B 1 65 ? 30.655 34.921 -27.026 1.00 42.14 97 ALA B O 1
ATOM 1314 N N . ASN B 1 66 ? 30.774 36.663 -25.515 1.00 45.21 98 ASN B N 1
ATOM 1315 C CA . ASN B 1 66 ? 31.408 37.554 -26.488 1.00 48.70 98 ASN B CA 1
ATOM 1316 C C . ASN B 1 66 ? 32.937 37.714 -26.280 1.00 48.39 98 ASN B C 1
ATOM 1317 O O . ASN B 1 66 ? 33.640 38.276 -27.096 1.00 49.47 98 ASN B O 1
ATOM 1322 N N . CYS B 1 67 ? 33.428 37.208 -25.167 1.00 47.28 99 CYS B N 1
ATOM 1323 C CA . CYS B 1 67 ? 34.823 37.272 -24.835 1.00 45.53 99 CYS B CA 1
ATOM 1324 C C . CYS B 1 67 ? 35.482 35.928 -25.252 1.00 43.15 99 CYS B C 1
ATOM 1325 O O . CYS B 1 67 ? 34.829 34.926 -25.553 1.00 41.12 99 CYS B O 1
ATOM 1328 N N . THR B 1 68 ? 36.800 35.919 -25.243 1.00 41.43 100 THR B N 1
ATOM 1329 C CA . THR B 1 68 ? 37.575 34.788 -25.732 1.00 40.21 100 THR B CA 1
ATOM 1330 C C . THR B 1 68 ? 38.426 34.198 -24.606 1.00 37.82 100 THR B C 1
ATOM 1331 O O . THR B 1 68 ? 39.138 34.910 -23.911 1.00 37.82 100 THR B O 1
ATOM 1335 N N . TYR B 1 69 ? 38.363 32.882 -24.442 1.00 36.44 101 TYR B N 1
ATOM 1336 C CA . TYR B 1 69 ? 39.131 32.182 -23.390 1.00 34.04 101 TYR B CA 1
ATOM 1337 C C . TYR B 1 69 ? 39.177 30.677 -23.739 1.00 33.77 101 TYR B C 1
ATOM 1338 O O . TYR B 1 69 ? 38.312 30.132 -24.484 1.00 32.90 101 TYR B O 1
ATOM 1347 N N . CYS B 1 70 ? 40.204 30.030 -23.207 1.00 32.95 102 CYS B N 1
ATOM 1348 C CA . CYS B 1 70 ? 40.296 28.614 -23.212 1.00 33.23 102 CYS B CA 1
ATOM 1349 C C . CYS B 1 70 ? 41.168 28.133 -22.036 1.00 31.59 102 CYS B C 1
ATOM 1350 O O . CYS B 1 70 ? 42.291 28.568 -21.929 1.00 32.92 102 CYS B O 1
ATOM 1353 N N . ASN B 1 71 ? 40.694 27.200 -21.222 1.00 27.45 103 ASN B N 1
ATOM 1354 C CA . ASN B 1 71 ? 41.542 26.618 -20.262 1.00 28.24 103 ASN B CA 1
ATOM 1355 C C . ASN B 1 71 ? 42.249 25.508 -21.023 1.00 28.49 103 ASN B C 1
ATOM 1356 O O . ASN B 1 71 ? 41.668 24.428 -21.288 1.00 24.82 103 ASN B O 1
ATOM 1361 N N . THR B 1 72 ? 43.513 25.776 -21.354 1.00 30.24 104 THR B N 1
ATOM 1362 C CA . THR B 1 72 ? 44.362 24.814 -22.158 1.00 32.74 104 THR B CA 1
ATOM 1363 C C . THR B 1 72 ? 44.944 23.584 -21.382 1.00 31.88 104 THR B C 1
ATOM 1364 O O . THR B 1 72 ? 45.442 22.676 -21.982 1.00 29.87 104 THR B O 1
ATOM 1368 N N . ARG B 1 73 ? 44.803 23.542 -20.064 1.00 33.18 105 ARG B N 1
ATOM 1369 C CA . ARG B 1 73 ? 45.022 22.305 -19.324 1.00 34.40 105 ARG B CA 1
ATOM 1370 C C . ARG B 1 73 ? 43.786 21.415 -19.179 1.00 35.19 105 ARG B C 1
ATOM 1371 O O . ARG B 1 73 ? 43.931 20.189 -19.076 1.00 37.38 105 ARG B O 1
ATOM 1379 N N . GLU B 1 74 ? 42.592 22.015 -19.109 1.00 34.77 106 GLU B N 1
ATOM 1380 C CA . GLU B 1 74 ? 41.394 21.308 -18.673 1.00 34.79 106 GLU B CA 1
ATOM 1381 C C . GLU B 1 74 ? 40.338 20.994 -19.776 1.00 33.45 106 GLU B C 1
ATOM 1382 O O . GLU B 1 74 ? 39.368 20.247 -19.490 1.00 31.99 106 GLU B O 1
ATOM 1388 N N . TYR B 1 75 ? 40.459 21.563 -20.987 1.00 31.11 107 TYR B N 1
ATOM 1389 C CA . TYR B 1 75 ? 39.486 21.179 -22.021 1.00 30.19 107 TYR B CA 1
ATOM 1390 C C . TYR B 1 75 ? 39.496 19.678 -22.360 1.00 29.56 107 TYR B C 1
ATOM 1391 O O . TYR B 1 75 ? 40.520 19.012 -22.213 1.00 28.68 107 TYR B O 1
ATOM 1400 N N . THR B 1 76 ? 38.337 19.123 -22.729 1.00 28.55 108 THR B N 1
ATOM 1401 C CA . THR B 1 76 ? 38.226 17.714 -23.195 1.00 28.86 108 THR B CA 1
ATOM 1402 C C . THR B 1 76 ? 38.866 17.524 -24.625 1.00 29.08 108 THR B C 1
ATOM 1403 O O . THR B 1 76 ? 39.604 16.574 -24.896 1.00 28.82 108 THR B O 1
ATOM 1407 N N . PHE B 1 77 ? 38.598 18.452 -25.526 1.00 28.41 109 PHE B N 1
ATOM 1408 C CA . PHE B 1 77 ? 39.302 18.494 -26.775 1.00 29.26 109 PHE B CA 1
ATOM 1409 C C . PHE B 1 77 ? 39.106 19.867 -27.389 1.00 30.80 109 PHE B C 1
ATOM 1410 O O . PHE B 1 77 ? 38.157 20.614 -27.091 1.00 31.31 109 PHE B O 1
ATOM 1418 N N . SER B 1 78 ? 40.043 20.199 -28.257 1.00 32.81 110 SER B N 1
ATOM 1419 C CA . SER B 1 78 ? 40.048 21.474 -28.951 1.00 35.22 110 SER B CA 1
ATOM 1420 C C . SER B 1 78 ? 39.933 21.241 -30.442 1.00 35.84 110 SER B C 1
ATOM 1421 O O . SER B 1 78 ? 40.463 20.286 -30.946 1.00 35.88 110 SER B O 1
ATOM 1424 N N . TYR B 1 79 ? 39.221 22.105 -31.144 1.00 38.41 111 TYR B N 1
ATOM 1425 C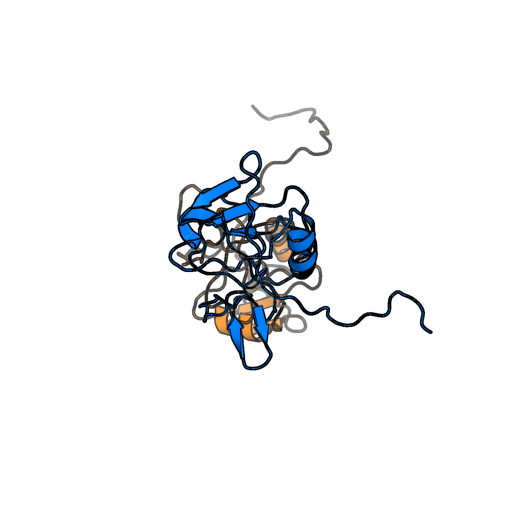 CA . TYR B 1 79 ? 38.958 21.856 -32.555 1.00 40.98 111 TYR B CA 1
ATOM 1426 C C . TYR B 1 79 ? 38.429 23.111 -33.227 1.00 41.67 111 TYR B C 1
ATOM 1427 O O . TYR B 1 79 ? 37.488 23.734 -32.722 1.00 41.68 111 TYR B O 1
ATOM 1436 N N . LYS B 1 80 ? 39.032 23.496 -34.358 1.00 43.09 112 LYS B N 1
ATOM 1437 C CA . LYS B 1 80 ? 38.521 24.646 -35.147 1.00 44.14 112 LYS B CA 1
ATOM 1438 C C . LYS B 1 80 ? 38.474 25.969 -34.364 1.00 42.78 112 LYS B C 1
ATOM 1439 O O . LYS B 1 80 ? 37.483 26.713 -34.449 1.00 43.65 112 LYS B O 1
ATOM 1445 N N . GLY B 1 81 ? 39.542 26.244 -33.618 1.00 42.35 113 GLY B N 1
ATOM 1446 C CA . GLY B 1 81 ? 39.679 27.465 -32.786 1.00 40.92 113 GLY B CA 1
ATOM 1447 C C . GLY B 1 81 ? 38.681 27.550 -31.636 1.00 40.15 113 GLY B C 1
ATOM 1448 O O . GLY B 1 81 ? 38.372 28.647 -31.177 1.00 41.07 113 GLY B O 1
ATOM 1449 N N . CYS B 1 82 ? 38.181 26.391 -31.180 1.00 38.42 114 CYS B N 1
ATOM 1450 C CA . CYS B 1 82 ? 37.236 26.294 -30.078 1.00 37.05 114 CYS B CA 1
ATOM 1451 C C . CYS B 1 82 ? 37.671 25.235 -29.039 1.00 34.92 114 CYS B C 1
ATOM 1452 O O . CYS B 1 82 ? 38.175 24.185 -29.419 1.00 34.45 114 CYS B O 1
ATOM 1455 N N . CYS B 1 83 ? 37.445 25.502 -27.756 1.00 31.97 115 CYS B N 1
ATOM 1456 C CA . CYS B 1 83 ? 37.719 24.552 -26.674 1.00 31.64 115 CYS B CA 1
ATOM 1457 C C . CYS B 1 83 ? 36.415 23.955 -26.162 1.00 29.16 115 CYS B C 1
ATOM 1458 O O . CYS B 1 83 ? 35.525 24.700 -25.832 1.00 29.59 115 CYS B O 1
ATOM 1461 N N . PHE B 1 84 ? 36.314 22.640 -26.065 1.00 26.10 116 PHE B N 1
ATOM 1462 C CA . PHE B 1 84 ? 35.112 21.982 -25.609 1.00 26.02 116 PHE B CA 1
ATOM 1463 C C . PHE B 1 84 ? 35.336 21.281 -24.229 1.00 24.94 116 PHE B C 1
ATOM 1464 O O . PHE B 1 84 ? 36.404 20.660 -23.979 1.00 22.45 116 PHE B O 1
ATOM 1472 N N . TYR B 1 85 ? 34.332 21.358 -23.366 1.00 22.67 117 TYR B N 1
ATOM 1473 C CA . TYR B 1 85 ? 34.421 20.749 -22.051 1.00 25.64 117 TYR B CA 1
ATOM 1474 C C . TYR B 1 85 ? 33.249 19.853 -21.784 1.00 24.97 117 TYR B C 1
ATOM 1475 O O . TYR B 1 85 ? 32.141 20.300 -21.889 1.00 27.97 117 TYR B O 1
ATOM 1484 N N . PHE B 1 86 ? 33.463 18.604 -21.438 1.00 24.70 118 PHE B N 1
ATOM 1485 C CA . PHE B 1 86 ? 32.374 17.827 -20.803 1.00 25.54 118 PHE B CA 1
ATOM 1486 C C . PHE B 1 86 ? 32.494 18.078 -19.259 1.00 26.57 118 PHE B C 1
ATOM 1487 O O . PHE B 1 86 ? 33.559 17.871 -18.670 1.00 26.20 118 PHE B O 1
ATOM 1495 N N . THR B 1 87 ? 31.435 18.586 -18.644 1.00 27.91 119 THR B N 1
ATOM 1496 C CA . THR B 1 87 ? 31.429 18.833 -17.190 1.00 28.16 119 THR B CA 1
ATOM 1497 C C . THR B 1 87 ? 31.630 17.583 -16.309 1.00 29.47 119 THR B C 1
ATOM 1498 O O . THR B 1 87 ? 31.146 16.486 -16.624 1.00 29.76 119 THR B O 1
ATOM 1502 N N . LYS B 1 88 ? 32.358 17.726 -15.211 1.00 32.15 120 LYS B N 1
ATOM 1503 C CA . LYS B 1 88 ? 32.623 16.569 -14.367 1.00 34.46 120 LYS B CA 1
ATOM 1504 C C . LYS B 1 88 ? 31.408 16.291 -13.588 1.00 34.08 120 LYS B C 1
ATOM 1505 O O . LYS B 1 88 ? 30.980 15.142 -13.475 1.00 35.66 120 LYS B O 1
ATOM 1511 N N . LYS B 1 89 ? 30.781 17.356 -13.121 1.00 34.37 121 LYS B N 1
ATOM 1512 C CA . LYS B 1 89 ? 29.563 17.163 -12.358 1.00 35.41 121 LYS B CA 1
ATOM 1513 C C . LYS B 1 89 ? 28.385 17.063 -13.307 1.00 33.38 121 LYS B C 1
ATOM 1514 O O . LYS B 1 89 ? 28.385 17.657 -14.357 1.00 33.27 121 LYS B O 1
ATOM 1520 N N . LYS B 1 90 ? 27.413 16.253 -12.952 1.00 31.40 122 LYS B N 1
ATOM 1521 C CA . LYS B 1 90 ? 26.209 16.123 -13.750 1.00 29.92 122 LYS B CA 1
ATOM 1522 C C . LYS B 1 90 ? 25.147 17.132 -13.331 1.00 29.40 122 LYS B C 1
ATOM 1523 O O . LYS B 1 90 ? 25.032 17.506 -12.139 1.00 29.69 122 LYS B O 1
ATOM 1529 N N . HIS B 1 91 ? 24.341 17.534 -14.313 1.00 27.57 123 HIS B N 1
ATOM 1530 C CA . HIS B 1 91 ? 23.255 18.479 -14.133 1.00 26.54 123 HIS B CA 1
ATOM 1531 C C . HIS B 1 91 ? 21.972 18.085 -14.852 1.00 27.13 123 HIS B C 1
ATOM 1532 O O . HIS B 1 91 ? 21.948 17.141 -15.682 1.00 29.45 123 HIS B O 1
ATOM 1539 N N . THR B 1 92 ? 20.890 18.821 -14.565 1.00 26.14 124 THR B N 1
ATOM 1540 C CA . THR B 1 92 ? 19.694 18.761 -15.403 1.00 24.48 124 THR B CA 1
ATOM 1541 C C . THR B 1 92 ? 19.932 19.536 -16.706 1.00 23.61 124 THR B C 1
ATOM 1542 O O . THR B 1 92 ? 20.895 20.304 -16.831 1.00 23.95 124 THR B O 1
ATOM 1546 N N . TRP B 1 93 ? 19.081 19.322 -17.688 1.00 21.81 125 TRP B N 1
ATOM 1547 C CA . TRP B 1 93 ? 19.354 19.905 -19.006 1.00 22.60 125 TRP B CA 1
ATOM 1548 C C . TRP B 1 93 ? 19.413 21.427 -18.955 1.00 23.22 125 TRP B C 1
ATOM 1549 O O . TRP B 1 93 ? 20.312 22.052 -19.524 1.00 22.20 125 TRP B O 1
ATOM 1560 N N . ASN B 1 94 ? 18.435 22.030 -18.276 1.00 25.35 126 ASN B N 1
ATOM 1561 C CA . ASN B 1 94 ? 18.410 23.513 -18.124 1.00 26.18 126 ASN B CA 1
ATOM 1562 C C . ASN B 1 94 ? 19.536 24.071 -17.183 1.00 26.42 126 ASN B C 1
ATOM 1563 O O . ASN B 1 94 ? 20.061 25.155 -17.422 1.00 28.40 126 ASN B O 1
ATOM 1568 N N . GLY B 1 95 ? 19.908 23.306 -16.143 1.00 25.34 127 GLY B N 1
ATOM 1569 C CA . GLY B 1 95 ? 21.108 23.565 -15.305 1.00 23.78 127 GLY B CA 1
ATOM 1570 C C . GLY B 1 95 ? 22.396 23.781 -16.041 1.00 21.63 127 GLY B C 1
ATOM 1571 O O . GLY B 1 95 ? 23.267 24.500 -15.571 1.00 18.99 127 GLY B O 1
ATOM 1572 N N . CYS B 1 96 ? 22.503 23.173 -17.224 1.00 22.58 128 CYS B N 1
ATOM 1573 C CA . CYS B 1 96 ? 23.720 23.285 -18.097 1.00 23.08 128 CYS B CA 1
ATOM 1574 C C . CYS B 1 96 ? 24.003 24.705 -18.588 1.00 23.50 128 CYS B C 1
ATOM 1575 O O . CYS B 1 96 ? 25.142 25.063 -18.819 1.00 26.33 128 CYS B O 1
ATOM 1578 N N . PHE B 1 97 ? 22.977 25.497 -18.739 1.00 21.56 129 PHE B N 1
ATOM 1579 C CA . PHE B 1 97 ? 23.150 26.888 -19.049 1.00 23.62 129 PHE B CA 1
ATOM 1580 C C . PHE B 1 97 ? 24.054 27.662 -18.041 1.00 24.02 129 PHE B C 1
ATOM 1581 O O . PHE B 1 97 ? 25.095 28.285 -18.402 1.00 22.17 129 PHE B O 1
ATOM 1589 N N . GLN B 1 98 ? 23.656 27.588 -16.765 1.00 25.87 130 GLN B N 1
ATOM 1590 C CA . GLN B 1 98 ? 24.373 28.200 -15.679 1.00 25.36 130 GLN B CA 1
ATOM 1591 C C . GLN B 1 98 ? 25.697 27.472 -15.447 1.00 24.39 130 GLN B C 1
ATOM 1592 O O . GLN B 1 98 ? 26.765 28.128 -15.358 1.00 24.01 130 GLN B O 1
ATOM 1598 N N . ALA B 1 99 ? 25.645 26.130 -15.419 1.00 22.33 131 ALA B N 1
ATOM 1599 C CA . ALA B 1 99 ? 26.780 25.314 -15.140 1.00 20.15 131 ALA B CA 1
ATOM 1600 C C . ALA B 1 99 ? 27.913 25.594 -16.087 1.00 23.43 131 ALA B C 1
ATOM 1601 O O . ALA B 1 99 ? 29.055 25.815 -15.598 1.00 24.13 131 ALA B O 1
ATOM 1603 N N . CYS B 1 100 ? 27.640 25.562 -17.429 1.00 22.06 132 CYS B N 1
ATOM 1604 C CA . CYS B 1 100 ? 28.644 25.974 -18.408 1.00 24.10 132 CYS B CA 1
ATOM 1605 C C . CYS B 1 100 ? 29.095 27.409 -18.226 1.00 25.11 132 CYS B C 1
ATOM 1606 O O . CYS B 1 100 ? 30.285 27.693 -18.365 1.00 26.75 132 CYS B O 1
A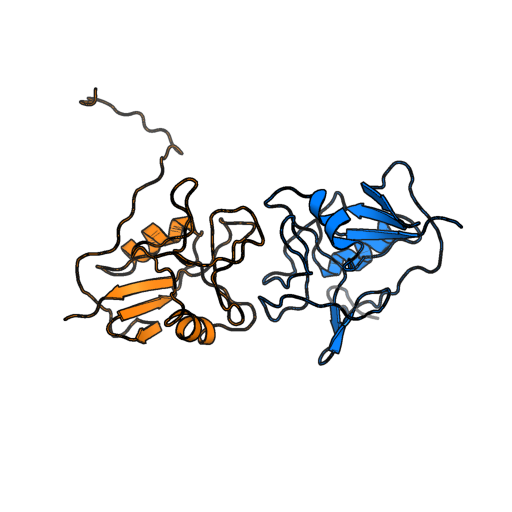TOM 1609 N N . ALA B 1 101 ? 28.154 28.323 -17.971 1.00 27.26 133 ALA B N 1
ATOM 1610 C CA . ALA B 1 101 ? 28.495 29.760 -17.668 1.00 29.14 133 ALA B CA 1
ATOM 1611 C C . ALA B 1 101 ? 29.436 29.939 -16.507 1.00 30.87 133 ALA B C 1
ATOM 1612 O O . ALA B 1 101 ? 30.227 30.818 -16.556 1.00 32.81 133 ALA B O 1
ATOM 1614 N N . GLU B 1 102 ? 29.320 29.142 -15.462 1.00 31.55 134 GLU B N 1
ATOM 1615 C CA . GLU B 1 102 ? 30.198 29.231 -14.305 1.00 32.98 134 GLU B CA 1
ATOM 1616 C C . GLU B 1 102 ? 31.458 28.322 -14.367 1.00 32.88 134 GLU B C 1
ATOM 1617 O O . GLU B 1 102 ? 32.279 28.347 -13.446 1.00 32.32 134 GLU B O 1
ATOM 1623 N N . LEU B 1 103 ? 31.611 27.493 -15.412 1.00 31.81 135 LEU B N 1
ATOM 1624 C CA . LEU B 1 103 ? 32.666 26.489 -15.380 1.00 30.08 135 LEU B CA 1
ATOM 1625 C C . LEU B 1 103 ? 33.994 27.206 -15.572 1.00 31.73 135 LEU B C 1
ATOM 1626 O O . LEU B 1 103 ? 34.948 26.987 -14.843 1.00 31.73 135 LEU B O 1
ATOM 1631 N N . TYR B 1 104 ? 34.055 28.058 -16.596 1.00 33.63 136 TYR B N 1
ATOM 1632 C CA . TYR B 1 104 ? 35.218 28.913 -16.896 1.00 32.88 136 TYR B CA 1
ATOM 1633 C C . TYR B 1 104 ? 34.685 30.186 -17.489 1.00 32.37 136 TYR B C 1
ATOM 1634 O O . TYR B 1 104 ? 33.536 30.224 -17.916 1.00 33.16 136 TYR B O 1
ATOM 1643 N N . PRO B 1 105 ? 35.503 31.252 -17.481 1.00 32.07 137 PRO B N 1
ATOM 1644 C CA . PRO B 1 105 ? 35.018 32.459 -18.129 1.00 32.26 137 PRO B CA 1
ATOM 1645 C C . PRO B 1 105 ? 34.775 32.215 -19.631 1.00 32.15 137 PRO B C 1
ATOM 1646 O O . PRO B 1 105 ? 35.474 31.382 -20.248 1.00 29.96 137 PRO B O 1
ATOM 1650 N N . CYS B 1 106 ? 33.850 33.000 -20.200 1.00 32.20 138 CYS B N 1
ATOM 1651 C CA . CYS B 1 106 ? 33.578 33.043 -21.638 1.00 32.30 138 CYS B CA 1
ATOM 1652 C C . CYS B 1 106 ? 33.064 31.728 -22.168 1.00 31.45 138 CYS B C 1
ATOM 1653 O O . CYS B 1 106 ? 33.304 31.401 -23.303 1.00 32.37 138 CYS B O 1
ATOM 1656 N N . THR B 1 107 ? 32.409 30.951 -21.326 1.00 30.98 139 THR B N 1
ATOM 1657 C CA . THR B 1 107 ? 32.068 29.560 -21.654 1.00 30.88 139 THR B CA 1
ATOM 1658 C C . THR B 1 107 ? 30.535 29.430 -21.608 1.00 29.12 139 THR B C 1
ATOM 1659 O O . THR B 1 107 ? 29.897 30.117 -20.796 1.00 27.75 139 THR B O 1
ATOM 1663 N N . TYR B 1 108 ? 29.963 28.590 -22.491 1.00 26.00 140 TYR B N 1
ATOM 1664 C CA . TYR B 1 108 ? 28.508 28.500 -22.575 1.00 24.32 140 TYR B CA 1
ATOM 1665 C C . TYR B 1 108 ? 28.096 27.121 -23.065 1.00 21.37 140 TYR B C 1
ATOM 1666 O O . TYR B 1 108 ? 28.936 26.340 -23.473 1.00 22.34 140 TYR B O 1
ATOM 1675 N N . PHE B 1 109 ? 26.796 26.848 -23.037 1.00 18.62 141 PHE B N 1
ATOM 1676 C CA . PHE B 1 109 ? 26.222 25.534 -23.303 1.00 15.47 141 PHE B CA 1
ATOM 1677 C C . PHE B 1 109 ? 26.109 25.438 -24.868 1.00 19.76 141 PHE B C 1
ATOM 1678 O O . PHE B 1 109 ? 25.509 26.305 -25.582 1.00 16.55 141 PHE B O 1
ATOM 1686 N N . TYR B 1 110 ? 26.708 24.386 -25.377 1.00 20.30 142 TYR B N 1
ATOM 1687 C CA . TYR B 1 110 ? 26.980 24.253 -26.766 1.00 24.15 142 TYR B CA 1
ATOM 1688 C C . TYR B 1 110 ? 26.115 23.231 -27.513 1.00 24.89 142 TYR B C 1
ATOM 1689 O O . TYR B 1 110 ? 25.976 22.104 -27.060 1.00 26.67 142 TYR B O 1
ATOM 1698 N N . GLY B 1 111 ? 25.543 23.635 -28.642 1.00 24.77 143 GLY B N 1
ATOM 1699 C CA . GLY B 1 111 ? 24.778 22.720 -29.507 1.00 27.00 143 GLY B CA 1
ATOM 1700 C C . GLY B 1 111 ? 25.657 22.256 -30.656 1.00 28.22 143 GLY B C 1
ATOM 1701 O O . GLY B 1 111 ? 26.093 23.091 -31.446 1.00 27.42 143 GLY B O 1
ATOM 1702 N N . PRO B 1 112 ? 25.952 20.917 -30.726 1.00 29.40 144 PRO B N 1
ATOM 1703 C CA . PRO B 1 112 ? 26.908 20.357 -31.698 1.00 30.20 144 PRO B CA 1
ATOM 1704 C C . PRO B 1 112 ? 26.365 20.371 -33.119 1.00 32.11 144 PRO B C 1
ATOM 1705 O O . PRO B 1 112 ? 25.286 19.866 -33.367 1.00 33.67 144 PRO B O 1
ATOM 1709 N N . THR B 1 113 ? 27.124 20.966 -34.030 1.00 32.50 145 THR B N 1
ATOM 1710 C CA . THR B 1 113 ? 26.807 21.023 -35.452 1.00 32.74 145 THR B CA 1
ATOM 1711 C C . THR B 1 113 ? 27.340 19.745 -36.175 1.00 33.66 145 THR B C 1
ATOM 1712 O O . THR B 1 113 ? 28.074 18.946 -35.556 1.00 34.49 145 THR B O 1
ATOM 1716 N N . PRO B 1 114 ? 26.950 19.518 -37.461 1.00 32.64 146 PRO B N 1
ATOM 1717 C CA . PRO B 1 114 ? 27.265 18.291 -38.142 1.00 33.20 146 PRO B CA 1
ATOM 1718 C C . PRO B 1 114 ? 28.780 18.025 -38.185 1.00 34.16 146 PRO B C 1
ATOM 1719 O O . PRO B 1 114 ? 29.294 16.898 -38.056 1.00 33.86 146 PRO B O 1
ATOM 1723 N N . ASP B 1 115 ? 29.505 19.103 -38.354 1.00 36.41 147 ASP B N 1
ATOM 1724 C CA . ASP B 1 115 ? 30.943 19.058 -38.366 1.00 36.84 147 ASP B CA 1
ATOM 1725 C C . ASP B 1 115 ? 31.524 18.648 -36.965 1.00 37.08 147 ASP B C 1
ATOM 1726 O O . ASP B 1 115 ? 32.485 17.868 -36.854 1.00 36.80 147 ASP B O 1
ATOM 1731 N N . ILE B 1 116 ? 30.959 19.197 -35.895 1.00 34.97 148 ILE B N 1
ATOM 1732 C CA . ILE B 1 116 ? 31.510 18.974 -34.568 1.00 33.47 148 ILE B CA 1
ATOM 1733 C C . ILE B 1 116 ? 30.987 17.708 -33.923 1.00 32.15 148 ILE B C 1
ATOM 1734 O O . ILE B 1 116 ? 31.764 16.979 -33.324 1.00 31.19 148 ILE B O 1
ATOM 1739 N N . LEU B 1 117 ? 29.687 17.434 -34.061 1.00 30.98 149 LEU B N 1
ATOM 1740 C CA . LEU B 1 117 ? 29.040 16.294 -33.396 1.00 30.65 149 LEU B CA 1
ATOM 1741 C C . LEU B 1 117 ? 29.862 14.990 -33.381 1.00 31.78 149 LEU B C 1
ATOM 1742 O O . LEU B 1 117 ? 30.068 14.403 -32.283 1.00 33.16 149 LEU B O 1
ATOM 1747 N N . PRO B 1 118 ? 30.337 14.525 -34.559 1.00 31.27 150 PRO B N 1
ATOM 1748 C CA . PRO B 1 118 ? 31.108 13.263 -34.608 1.00 30.59 150 PRO B CA 1
ATOM 1749 C C . PRO B 1 118 ? 32.318 13.307 -33.739 1.00 30.05 150 PRO B C 1
ATOM 1750 O O . PRO B 1 118 ? 32.684 12.300 -33.204 1.00 29.66 150 PRO B O 1
ATOM 1754 N N . VAL B 1 119 ? 32.966 14.464 -33.643 1.00 29.75 151 VAL B N 1
ATOM 1755 C CA . VAL B 1 119 ? 34.193 14.618 -32.863 1.00 30.21 151 VAL B CA 1
ATOM 1756 C C . VAL B 1 119 ? 33.860 14.553 -31.352 1.00 29.92 151 VAL B C 1
ATOM 1757 O O . VAL B 1 119 ? 34.589 13.984 -30.557 1.00 30.87 151 VAL B O 1
ATOM 1761 N N . VAL B 1 120 ? 32.744 15.153 -30.972 1.00 30.15 152 VAL B N 1
ATOM 1762 C CA . VAL B 1 120 ? 32.171 15.030 -29.628 1.00 29.50 152 VAL B CA 1
ATOM 1763 C C . VAL B 1 120 ? 31.822 13.578 -29.264 1.00 31.64 152 VAL B C 1
ATOM 1764 O O . VAL B 1 120 ? 32.234 13.112 -28.243 1.00 33.04 152 VAL B O 1
ATOM 1768 N N . THR B 1 121 ? 31.091 12.858 -30.125 1.00 34.06 153 THR B N 1
ATOM 1769 C CA . THR B 1 121 ? 30.424 11.586 -29.749 1.00 36.22 153 THR B CA 1
ATOM 1770 C C . THR B 1 121 ? 31.376 10.416 -29.639 1.00 38.52 153 THR B C 1
ATOM 1771 O O . THR B 1 121 ? 31.114 9.443 -28.905 1.00 39.44 153 THR B O 1
ATOM 1775 N N . ARG B 1 122 ? 32.485 10.475 -30.355 1.00 39.86 154 ARG B N 1
ATOM 1776 C CA . ARG B 1 122 ? 33.465 9.422 -30.232 1.00 42.45 154 ARG B CA 1
ATOM 1777 C C . ARG B 1 122 ? 34.242 9.443 -28.911 1.00 42.01 154 ARG B C 1
ATOM 1778 O O . ARG B 1 122 ? 34.965 8.520 -28.646 1.00 42.59 154 ARG B O 1
ATOM 1786 N N . ASN B 1 123 ? 34.096 10.499 -28.100 1.00 43.36 155 ASN B N 1
ATOM 1787 C CA . ASN B 1 123 ? 34.672 10.588 -26.716 1.00 42.72 155 ASN B CA 1
ATOM 1788 C C . ASN B 1 123 ? 33.813 9.908 -25.627 1.00 42.63 155 ASN B C 1
ATOM 1789 O O . ASN B 1 123 ? 34.122 9.985 -24.375 1.00 42.50 155 ASN B O 1
ATOM 1794 N N . LEU B 1 124 ? 32.718 9.275 -26.104 1.00 40.39 156 LEU B N 1
ATOM 1795 C CA . LEU B 1 124 ? 31.695 8.636 -25.236 1.00 37.45 156 LEU B CA 1
ATOM 1796 C C . LEU B 1 124 ? 31.628 7.116 -25.385 1.00 35.98 156 LEU B C 1
ATOM 1797 O O . LEU B 1 124 ? 31.797 6.577 -26.507 1.00 35.57 156 LEU B O 1
ATOM 1802 N N . ASN B 1 125 ? 31.393 6.420 -24.258 1.00 33.46 157 ASN B N 1
ATOM 1803 C CA . ASN B 1 125 ? 31.158 4.975 -24.292 1.00 31.63 157 ASN B CA 1
ATOM 1804 C C . ASN B 1 125 ? 29.715 4.641 -24.681 1.00 30.47 157 ASN B C 1
ATOM 1805 O O . ASN B 1 125 ? 28.909 5.557 -24.938 1.00 28.95 157 ASN B O 1
ATOM 1810 N N . ALA B 1 126 ? 29.387 3.359 -24.764 1.00 29.66 158 ALA B N 1
ATOM 1811 C CA . ALA B 1 126 ? 28.162 2.906 -25.413 1.00 30.67 158 ALA B CA 1
ATOM 1812 C C . ALA B 1 126 ? 26.859 3.239 -24.694 1.00 31.12 158 ALA B C 1
ATOM 1813 O O . ALA B 1 126 ? 25.756 3.123 -25.270 1.00 32.08 158 ALA B O 1
ATOM 1815 N N . ILE B 1 127 ? 26.984 3.613 -23.426 1.00 31.58 159 ILE B N 1
ATOM 1816 C CA . ILE B 1 127 ? 25.825 4.040 -22.579 1.00 32.09 159 ILE B CA 1
ATOM 1817 C C . ILE B 1 127 ? 25.888 5.475 -22.106 1.00 31.80 159 ILE B C 1
ATOM 1818 O O . ILE B 1 127 ? 24.936 5.947 -21.525 1.00 34.20 159 ILE B O 1
ATOM 1823 N N . GLU B 1 128 ? 26.991 6.173 -22.331 1.00 31.14 160 GLU B N 1
ATOM 1824 C CA . GLU B 1 128 ? 27.137 7.578 -21.913 1.00 31.47 160 GLU B CA 1
ATOM 1825 C C . GLU B 1 128 ? 26.368 8.521 -22.818 1.00 30.22 160 GLU B C 1
ATOM 1826 O O . GLU B 1 128 ? 26.169 8.257 -24.027 1.00 30.56 160 GLU B O 1
ATOM 1832 N N . SER B 1 129 ? 25.974 9.644 -22.242 1.00 28.69 161 SER B N 1
ATOM 1833 C CA . SER B 1 129 ? 25.268 10.697 -22.952 1.00 28.64 161 SER B CA 1
ATOM 1834 C C . SER B 1 129 ? 25.581 12.091 -22.395 1.00 27.91 161 SER B C 1
ATOM 1835 O O . SER B 1 129 ? 25.979 12.218 -21.240 1.00 28.14 161 SER B O 1
ATOM 1838 N N . LEU B 1 130 ? 25.419 13.122 -23.231 1.00 27.40 162 LEU B N 1
ATOM 1839 C CA . LEU B 1 130 ? 25.682 14.519 -22.841 1.00 26.15 162 LEU B CA 1
ATOM 1840 C C . LEU B 1 130 ? 24.467 15.317 -23.169 1.00 25.17 162 LEU B C 1
ATOM 1841 O O . LEU B 1 130 ? 23.906 15.174 -24.288 1.00 24.86 162 LEU B O 1
ATOM 1846 N N . TRP B 1 131 ? 24.084 16.191 -22.250 1.00 22.30 163 TRP B N 1
ATOM 1847 C CA . TRP B 1 131 ? 23.093 17.196 -22.518 1.00 20.77 163 TRP B CA 1
ATOM 1848 C C . TRP B 1 131 ? 23.758 18.174 -23.462 1.00 19.01 163 TRP B C 1
ATOM 1849 O O . TRP B 1 131 ? 24.927 18.494 -23.280 1.00 19.04 163 TRP B O 1
ATOM 1860 N N . VAL B 1 132 ? 23.020 18.621 -24.472 1.00 15.97 164 VAL B N 1
ATOM 1861 C CA . VAL B 1 132 ? 23.593 19.579 -25.450 1.00 16.69 164 VAL B CA 1
ATOM 1862 C C . VAL B 1 132 ? 22.720 20.793 -25.542 1.00 17.54 164 VAL B C 1
ATOM 1863 O O . VAL B 1 132 ? 21.518 20.693 -25.334 1.00 19.00 164 VAL B O 1
ATOM 1867 N N . GLY B 1 133 ? 23.287 21.961 -25.775 1.00 17.97 165 GLY B N 1
ATOM 1868 C CA . GLY B 1 133 ? 22.428 23.170 -25.796 1.00 19.42 165 GLY B CA 1
ATOM 1869 C C . GLY B 1 133 ? 21.753 23.397 -27.179 1.00 20.53 165 GLY B C 1
ATOM 1870 O O . GLY B 1 133 ? 22.037 24.368 -27.900 1.00 19.96 165 GLY B O 1
ATOM 1871 N N . VAL B 1 134 ? 20.869 22.486 -27.526 1.00 21.36 166 VAL B N 1
ATOM 1872 C CA . VAL B 1 134 ? 20.021 22.627 -28.679 1.00 23.65 166 VAL B CA 1
ATOM 1873 C C . VAL B 1 134 ? 18.587 22.679 -28.198 1.00 24.62 166 VAL B C 1
ATOM 1874 O O . VAL B 1 134 ? 18.118 21.748 -27.595 1.00 22.91 166 VAL B O 1
ATOM 1878 N N . TYR B 1 135 ? 17.891 23.766 -28.517 1.00 27.88 167 TYR B N 1
ATOM 1879 C CA . TYR B 1 135 ? 16.579 24.098 -27.935 1.00 31.65 167 TYR B CA 1
ATOM 1880 C C . TYR B 1 135 ? 15.659 24.780 -28.952 1.00 33.92 167 TYR B C 1
ATOM 1881 O O . TYR B 1 135 ? 16.131 25.396 -29.884 1.00 31.86 167 TYR B O 1
ATOM 1890 N N . ARG B 1 136 ? 14.356 24.634 -28.746 1.00 39.05 168 ARG B N 1
ATOM 1891 C CA . ARG B 1 136 ? 13.305 25.293 -29.538 1.00 45.55 168 ARG B CA 1
ATOM 1892 C C . ARG B 1 136 ? 12.947 26.559 -28.814 1.00 50.46 168 ARG B C 1
ATOM 1893 O O . ARG B 1 136 ? 12.628 26.533 -27.600 1.00 59.99 168 ARG B O 1
ATOM 1901 N N . VAL B 1 137 ? 12.986 27.691 -29.527 1.00 55.88 169 VAL B N 1
ATOM 1902 C CA . VAL B 1 137 ? 12.809 28.993 -28.813 1.00 66.11 169 VAL B CA 1
ATOM 1903 C C . VAL B 1 137 ? 11.344 29.325 -28.469 1.00 74.81 169 VAL B C 1
ATOM 1904 O O . VAL B 1 137 ? 11.064 29.740 -27.328 1.00 89.73 169 VAL B O 1
ATOM 1908 N N . GLY B 1 138 ? 10.427 29.164 -29.441 1.00 68.60 170 GLY B N 1
ATOM 1909 C CA . GLY B 1 138 ? 9.008 29.426 -29.165 1.00 73.09 170 GLY B CA 1
ATOM 1910 C C . GLY B 1 138 ? 8.127 28.265 -29.643 1.00 69.31 170 GLY B C 1
ATOM 1911 O O . GLY B 1 138 ? 8.153 27.152 -29.083 1.00 69.34 170 GLY B O 1
ATOM 1912 N N . GLU B 1 139 ? 7.360 28.520 -30.704 1.00 71.04 171 GLU B N 1
ATOM 1913 C CA . GLU B 1 139 ? 6.783 27.450 -31.524 1.00 67.10 171 GLU B CA 1
ATOM 1914 C C . GLU B 1 139 ? 7.812 27.000 -32.602 1.00 72.22 171 GLU B C 1
ATOM 1915 O O . GLU B 1 139 ? 7.567 26.032 -33.370 1.00 69.22 171 GLU B O 1
ATOM 1921 N N . GLY B 1 140 ? 8.970 27.699 -32.611 1.00 66.97 172 GLY B N 1
ATOM 1922 C CA . GLY B 1 140 ? 10.022 27.601 -33.635 1.00 62.35 172 GLY B CA 1
ATOM 1923 C C . GLY B 1 140 ? 10.772 26.281 -33.770 1.00 57.05 172 GLY B C 1
ATOM 1924 O O . GLY B 1 140 ? 10.530 25.326 -33.009 1.00 66.17 172 GLY B O 1
ATOM 1925 N N . ASN B 1 141 ? 11.678 26.229 -34.771 1.00 53.37 173 ASN B N 1
ATOM 1926 C CA . ASN B 1 141 ? 12.533 25.052 -34.945 1.00 49.26 173 ASN B CA 1
ATOM 1927 C C . ASN B 1 141 ? 13.734 25.081 -33.964 1.00 48.60 173 ASN B C 1
ATOM 1928 O O . ASN B 1 141 ? 13.977 26.082 -33.243 1.00 45.21 173 ASN B O 1
ATOM 1933 N N . TRP B 1 142 ? 14.479 23.971 -33.936 1.00 38.59 174 TRP B N 1
ATOM 1934 C CA . TRP B 1 142 ? 15.573 23.844 -33.014 1.00 33.30 174 TRP B CA 1
ATOM 1935 C C . TRP B 1 142 ? 16.759 24.758 -33.334 1.00 31.01 174 TRP B C 1
ATOM 1936 O O . TRP B 1 142 ? 17.223 24.839 -34.454 1.00 29.47 174 TRP B O 1
ATOM 1947 N N . THR B 1 143 ? 17.223 25.464 -32.334 1.00 28.95 175 THR B N 1
ATOM 1948 C CA . THR B 1 143 ? 18.347 26.346 -32.473 1.00 28.73 175 THR B CA 1
ATOM 1949 C C . THR B 1 143 ? 19.319 26.221 -31.214 1.00 29.34 175 THR B C 1
ATOM 1950 O O . THR B 1 143 ? 19.124 25.349 -30.312 1.00 28.35 175 THR B O 1
ATOM 1954 N N . SER B 1 144 ? 20.346 27.075 -31.194 1.00 29.23 176 SER B N 1
ATOM 1955 C CA . SER B 1 144 ? 21.363 27.073 -30.178 1.00 29.08 176 SER B CA 1
ATOM 1956 C C . SER B 1 144 ? 21.744 28.507 -29.864 1.00 30.13 176 SER B C 1
ATOM 1957 O O . SER B 1 144 ? 21.265 29.422 -30.535 1.00 30.64 176 SER B O 1
ATOM 1960 N N . LEU B 1 145 ? 22.634 28.679 -28.878 1.00 30.66 177 LEU B N 1
ATOM 1961 C CA . LEU B 1 145 ? 23.150 29.988 -28.486 1.00 31.59 177 LEU B CA 1
ATOM 1962 C C . LEU B 1 145 ? 23.946 30.659 -29.591 1.00 32.10 177 LEU B C 1
ATOM 1963 O O . LEU B 1 145 ? 24.067 31.880 -29.595 1.00 30.54 177 LEU B O 1
ATOM 1968 N N . ASP B 1 146 ? 24.481 29.854 -30.517 1.00 33.69 178 ASP B N 1
ATOM 1969 C CA . ASP B 1 146 ? 25.186 30.385 -31.702 1.00 36.57 178 ASP B CA 1
ATOM 1970 C C . ASP B 1 146 ? 24.243 30.568 -32.912 1.00 38.04 178 ASP B C 1
ATOM 1971 O O . ASP B 1 146 ? 24.720 30.820 -34.021 1.00 39.87 178 ASP B O 1
ATOM 1976 N N . GLY B 1 147 ? 22.935 30.410 -32.723 1.00 38.55 179 GLY B N 1
ATOM 1977 C CA . GLY B 1 147 ? 22.010 30.384 -33.858 1.00 38.91 179 GLY B CA 1
ATOM 1978 C C . GLY B 1 147 ? 22.029 29.075 -34.621 1.00 39.15 179 GLY B C 1
ATOM 1979 O O . GLY B 1 147 ? 22.448 28.017 -34.104 1.00 40.95 179 GLY B O 1
ATOM 1980 N N . GLY B 1 148 ? 21.560 29.138 -35.864 1.00 40.03 180 GLY B N 1
ATOM 1981 C CA . GLY B 1 148 ? 21.487 27.949 -36.742 1.00 37.34 180 GLY B CA 1
ATOM 1982 C C . GLY B 1 148 ? 20.174 27.186 -36.580 1.00 37.11 180 GLY B C 1
ATOM 1983 O O . GLY B 1 148 ? 19.371 27.481 -35.685 1.00 37.42 180 GLY B O 1
ATOM 1984 N N . THR B 1 149 ? 19.962 26.205 -37.449 1.00 36.18 181 THR B N 1
ATOM 1985 C CA . THR B 1 149 ? 18.755 25.396 -37.449 1.00 35.30 181 THR B CA 1
ATOM 1986 C C . THR B 1 149 ? 19.206 23.989 -37.424 1.00 34.53 181 THR B C 1
ATOM 1987 O O . THR B 1 149 ? 20.027 23.587 -38.226 1.00 34.30 181 THR B O 1
ATOM 1991 N N . PHE B 1 150 ? 18.680 23.237 -36.462 1.00 33.42 182 PHE B N 1
ATOM 1992 C CA . PHE B 1 150 ? 19.201 21.893 -36.182 1.00 32.58 182 PHE B CA 1
ATOM 1993 C C . PHE B 1 150 ? 18.122 20.904 -36.545 1.00 33.03 182 PHE B C 1
ATOM 1994 O O . PHE B 1 150 ? 16.914 21.160 -36.371 1.00 31.95 182 PHE B O 1
ATOM 2002 N N . LYS B 1 151 ? 18.570 19.755 -37.028 1.00 33.83 183 LYS B N 1
ATOM 2003 C CA . LYS B 1 151 ? 17.693 18.623 -37.177 1.00 35.11 183 LYS B CA 1
ATOM 2004 C C . LYS B 1 151 ? 17.819 17.853 -35.876 1.00 33.04 183 LYS B C 1
ATOM 2005 O O . LYS B 1 151 ? 18.931 17.577 -35.430 1.00 32.83 183 LYS B O 1
ATOM 2011 N N . VAL B 1 152 ? 16.683 17.530 -35.264 1.00 31.80 184 VAL B N 1
ATOM 2012 C CA . VAL B 1 152 ? 16.624 16.817 -33.973 1.00 29.74 184 VAL B CA 1
ATOM 2013 C C . VAL B 1 152 ? 15.699 15.633 -34.107 1.00 31.35 184 VAL B C 1
ATOM 2014 O O . VAL B 1 152 ? 14.572 15.742 -34.568 1.00 32.45 184 VAL B O 1
ATOM 2018 N N . TYR B 1 153 ? 16.161 14.480 -33.701 1.00 33.37 185 TYR B N 1
ATOM 2019 C CA . TYR B 1 153 ? 15.315 13.328 -33.654 1.00 35.48 185 TYR B CA 1
ATOM 2020 C C . TYR B 1 153 ? 14.373 13.405 -32.403 1.00 34.94 185 TYR B C 1
ATOM 2021 O O . TYR B 1 153 ? 14.795 13.168 -31.268 1.00 35.36 185 TYR B O 1
ATOM 2030 N N . GLN B 1 154 ? 13.108 13.762 -32.598 1.00 34.33 186 GLN B N 1
ATOM 2031 C CA . GLN B 1 154 ? 12.196 13.980 -31.451 1.00 33.81 186 GLN B CA 1
ATOM 2032 C C . GLN B 1 154 ? 11.463 12.718 -31.018 1.00 32.52 186 GLN B C 1
ATOM 2033 O O . GLN B 1 154 ? 10.337 12.539 -31.370 1.00 34.22 186 GLN B O 1
ATOM 2039 N N . ILE B 1 155 ? 12.111 11.817 -30.298 1.00 31.31 187 ILE B N 1
ATOM 2040 C CA . ILE B 1 155 ? 11.474 10.606 -29.737 1.00 29.68 187 ILE B CA 1
ATOM 2041 C C . ILE B 1 155 ? 10.364 10.977 -28.729 1.00 28.11 187 ILE B C 1
ATOM 2042 O O . ILE B 1 155 ? 9.355 10.314 -28.598 1.00 28.55 187 ILE B O 1
ATOM 2047 N N . PHE B 1 156 ? 10.558 12.088 -28.063 1.00 25.92 188 PHE B N 1
ATOM 2048 C CA . PHE B 1 156 ? 9.633 12.615 -27.106 1.00 25.76 188 PHE B CA 1
ATOM 2049 C C . PHE B 1 156 ? 9.335 14.074 -27.467 1.00 27.64 188 PHE B C 1
ATOM 2050 O O . PHE B 1 156 ? 10.208 14.789 -27.999 1.00 28.44 188 PHE B O 1
ATOM 2058 N N . GLY B 1 157 ? 8.128 14.528 -27.128 1.00 28.05 189 GLY B N 1
ATOM 2059 C CA . GLY B 1 157 ? 7.791 15.942 -27.265 1.00 30.04 189 GLY B CA 1
ATOM 2060 C C . GLY B 1 157 ? 8.215 16.774 -26.053 1.00 31.88 189 GLY B C 1
ATOM 2061 O O . GLY B 1 157 ? 7.404 17.475 -25.378 1.00 31.96 189 GLY B O 1
ATOM 2062 N N . SER B 1 158 ? 9.507 16.663 -25.759 1.00 32.57 190 SER B N 1
ATOM 2063 C CA . SER B 1 158 ? 10.098 17.448 -24.670 1.00 31.80 190 SER B CA 1
ATOM 2064 C C . SER B 1 158 ? 10.943 18.584 -25.272 1.00 30.75 190 SER B C 1
ATOM 2065 O O . SER B 1 158 ? 11.041 18.734 -26.507 1.00 31.80 190 SER B O 1
ATOM 2068 N N . HIS B 1 159 ? 11.605 19.310 -24.381 1.00 29.73 191 HIS B N 1
ATOM 2069 C CA . HIS B 1 159 ? 12.456 20.450 -24.710 1.00 28.96 191 HIS B CA 1
ATOM 2070 C C . HIS B 1 159 ? 13.969 20.172 -24.596 1.00 28.80 191 HIS B C 1
ATOM 2071 O O . HIS B 1 159 ? 14.776 21.014 -25.037 1.00 30.26 191 HIS B O 1
ATOM 2078 N N . CYS B 1 160 ? 14.347 19.021 -24.028 1.00 27.39 192 CYS B N 1
ATOM 2079 C CA . CYS B 1 160 ? 15.750 18.741 -23.740 1.00 26.94 192 CYS B CA 1
ATOM 2080 C C . CYS B 1 160 ? 16.324 17.800 -24.810 1.00 26.00 192 CYS B C 1
ATOM 2081 O O . CYS B 1 160 ? 15.679 16.824 -25.194 1.00 24.49 192 CYS B O 1
ATOM 2084 N N . THR B 1 161 ? 17.564 18.072 -25.218 1.00 24.02 193 THR B N 1
ATOM 2085 C CA . THR B 1 161 ? 18.243 17.257 -26.193 1.00 22.77 193 THR B CA 1
ATOM 2086 C C . THR B 1 161 ? 19.571 16.758 -25.665 1.00 22.03 193 THR B C 1
ATOM 2087 O O . THR B 1 161 ? 20.234 17.424 -24.866 1.00 20.37 193 THR B O 1
ATOM 2091 N N . TYR B 1 162 ? 19.994 15.611 -26.192 1.00 22.00 194 TYR B N 1
ATOM 2092 C CA . TYR B 1 162 ? 21.285 15.034 -25.861 1.00 21.33 194 TYR B CA 1
ATOM 2093 C C . TYR B 1 162 ? 21.950 14.347 -27.062 1.00 21.83 194 TYR B C 1
ATOM 2094 O O . TYR B 1 162 ? 21.344 14.197 -28.146 1.00 21.66 194 TYR B O 1
ATOM 2103 N N . VAL B 1 163 ? 23.192 13.930 -26.864 1.00 22.02 195 VAL B N 1
ATOM 2104 C CA . VAL B 1 163 ? 23.945 13.148 -27.823 1.00 23.84 195 VAL B CA 1
ATOM 2105 C C . VAL B 1 163 ? 24.483 11.884 -27.146 1.00 24.60 195 VAL B C 1
ATOM 2106 O O . VAL B 1 163 ? 24.721 11.843 -25.923 1.00 24.94 195 VAL B O 1
ATOM 2110 N N . SER B 1 164 ? 24.695 10.864 -27.947 1.00 25.88 196 SER B N 1
ATOM 2111 C CA . SER B 1 164 ? 25.341 9.622 -27.488 1.00 26.95 196 SER B CA 1
ATOM 2112 C C . SER B 1 164 ? 26.490 9.248 -28.444 1.00 28.08 196 SER B C 1
ATOM 2113 O O . SER B 1 164 ? 26.689 9.936 -29.466 1.00 29.77 196 SER B O 1
ATOM 2116 N N . LYS B 1 165 ? 27.210 8.164 -28.145 1.00 28.99 197 LYS B N 1
ATOM 2117 C CA . LYS B 1 165 ? 28.219 7.588 -29.028 1.00 30.27 197 LYS B CA 1
ATOM 2118 C C . LYS B 1 165 ? 27.673 7.331 -30.470 1.00 31.48 197 LYS B C 1
ATOM 2119 O O . LYS B 1 165 ? 28.336 7.661 -31.458 1.00 32.97 197 LYS B O 1
ATOM 2125 N N . PHE B 1 166 ? 26.462 6.776 -30.573 1.00 32.11 198 PHE B N 1
ATOM 2126 C CA . PHE B 1 166 ? 25.862 6.349 -31.825 1.00 33.28 198 PHE B CA 1
ATOM 2127 C C . PHE B 1 166 ? 24.968 7.382 -32.498 1.00 34.07 198 PHE B C 1
ATOM 2128 O O . PHE B 1 166 ? 24.746 7.326 -33.741 1.00 35.27 198 PHE B O 1
ATOM 2136 N N . SER B 1 167 ? 24.480 8.334 -31.724 1.00 33.71 199 SER B N 1
ATOM 2137 C CA . SER B 1 167 ? 23.601 9.341 -32.292 1.00 34.49 199 SER B CA 1
ATOM 2138 C C . SER B 1 167 ? 24.318 10.256 -33.313 1.00 34.43 199 SER B C 1
ATOM 2139 O O . SER B 1 167 ? 25.406 10.791 -33.016 1.00 35.35 199 SER B O 1
ATOM 2142 N N . THR B 1 168 ? 23.678 10.458 -34.472 1.00 32.83 200 THR B N 1
ATOM 2143 C CA . THR B 1 168 ? 24.176 11.335 -35.527 1.00 31.75 200 THR B CA 1
ATOM 2144 C C . THR B 1 168 ? 23.574 12.762 -35.509 1.00 31.19 200 THR B C 1
ATOM 2145 O O . THR B 1 168 ? 24.077 13.659 -36.197 1.00 32.57 200 THR B O 1
ATOM 2149 N N . VAL B 1 169 ? 22.505 12.955 -34.729 1.00 28.39 201 VAL B N 1
ATOM 2150 C CA . VAL B 1 169 ? 21.956 14.257 -34.396 1.00 25.51 201 VAL B CA 1
ATOM 2151 C C . VAL B 1 169 ? 21.543 14.335 -32.913 1.00 26.05 201 VAL B C 1
ATOM 2152 O O . VAL B 1 169 ? 21.453 13.323 -32.222 1.00 24.11 201 VAL B O 1
ATOM 2156 N N . PRO B 1 170 ? 21.261 15.538 -32.416 1.00 27.17 202 PRO B N 1
ATOM 2157 C CA . PRO B 1 170 ? 20.684 15.648 -31.071 1.00 27.13 202 PRO B CA 1
ATOM 2158 C C . PRO B 1 170 ? 19.349 14.888 -31.028 1.00 26.46 202 PRO B C 1
ATOM 2159 O O . PRO B 1 170 ? 18.624 14.820 -32.075 1.00 26.45 202 PRO B O 1
ATOM 2163 N N . VAL B 1 171 ? 19.043 14.327 -29.867 1.00 23.58 203 VAL B N 1
ATOM 2164 C CA . VAL B 1 171 ? 17.849 13.522 -29.659 1.00 23.23 203 VAL B CA 1
ATOM 2165 C C . VAL B 1 171 ? 17.100 14.088 -28.413 1.00 22.96 203 VAL B C 1
ATOM 2166 O O . VAL B 1 171 ? 17.730 14.454 -27.440 1.00 19.99 203 VAL B O 1
ATOM 2170 N N . SER B 1 172 ? 15.769 14.135 -28.467 1.00 23.24 204 SER B N 1
ATOM 2171 C CA . SER B 1 172 ? 14.921 14.561 -27.386 1.00 24.20 204 SER B CA 1
ATOM 2172 C C . SER B 1 172 ? 14.695 13.457 -26.313 1.00 23.62 204 SER B C 1
ATOM 2173 O O . SER B 1 172 ? 14.641 12.254 -26.622 1.00 24.32 204 SER B O 1
ATOM 2176 N N . HIS B 1 173 ? 14.649 13.867 -25.036 1.00 25.09 205 HIS B N 1
ATOM 2177 C CA . HIS B 1 173 ? 14.591 12.901 -23.891 1.00 25.07 205 HIS B CA 1
ATOM 2178 C C . HIS B 1 173 ? 13.292 12.990 -23.151 1.00 25.67 205 HIS B C 1
ATOM 2179 O O . HIS B 1 173 ? 12.654 14.011 -23.186 1.00 27.55 205 HIS B O 1
ATOM 2186 N N . HIS B 1 174 ? 12.872 11.920 -22.487 1.00 26.45 206 HIS B N 1
ATOM 2187 C CA . HIS B 1 174 ? 11.588 11.889 -21.747 1.00 26.64 206 HIS B CA 1
ATOM 2188 C C . HIS B 1 174 ? 11.685 12.601 -20.407 1.00 25.72 206 HIS B C 1
ATOM 2189 O O . HIS B 1 174 ? 10.692 13.043 -19.922 1.00 26.25 206 HIS B O 1
ATOM 2196 N N . GLU B 1 175 ? 12.880 12.675 -19.822 1.00 26.72 207 GLU B N 1
ATOM 2197 C CA . GLU B 1 175 ? 13.059 13.181 -18.440 1.00 27.91 207 GLU B CA 1
ATOM 2198 C C . GLU B 1 175 ? 14.219 14.164 -18.438 1.00 25.86 207 GLU B C 1
ATOM 2199 O O . GLU B 1 175 ? 15.394 13.772 -18.456 1.00 24.13 207 GLU B O 1
ATOM 2205 N N . CYS B 1 176 ? 13.890 15.435 -18.452 1.00 27.06 208 CYS B N 1
ATOM 2206 C CA . CYS B 1 176 ? 14.856 16.521 -18.590 1.00 29.31 208 CYS B CA 1
ATOM 2207 C C . CYS B 1 176 ? 15.589 16.812 -17.307 1.00 30.10 208 CYS B C 1
ATOM 2208 O O . CYS B 1 176 ? 16.653 17.449 -17.348 1.00 30.97 208 CYS B O 1
ATOM 2211 N N . SER B 1 177 ? 15.061 16.351 -16.166 1.00 31.27 209 SER B N 1
ATOM 2212 C CA . SER B 1 177 ? 15.731 16.536 -14.881 1.00 32.53 209 SER B CA 1
ATOM 2213 C C . SER B 1 177 ? 16.707 15.398 -14.574 1.00 32.40 209 SER B C 1
ATOM 2214 O O . SER B 1 177 ? 17.314 15.404 -13.514 1.00 36.10 209 SER B O 1
ATOM 2217 N N . PHE B 1 178 ? 16.899 14.448 -15.502 1.00 31.58 210 PHE B N 1
ATOM 2218 C CA . PHE B 1 178 ? 17.883 13.377 -15.361 1.00 30.21 210 PHE B CA 1
ATOM 2219 C C . PHE B 1 178 ? 19.291 13.961 -15.446 1.00 29.52 210 PHE B C 1
ATOM 2220 O O . PHE B 1 178 ? 19.523 14.839 -16.250 1.00 29.52 210 PHE B O 1
ATOM 2228 N N . LEU B 1 179 ? 20.212 13.525 -14.576 1.00 28.81 211 LEU B N 1
ATOM 2229 C CA . LEU B 1 179 ? 21.489 14.214 -14.397 1.00 26.79 211 LEU B CA 1
ATOM 2230 C C . LEU B 1 179 ? 22.481 13.610 -15.371 1.00 27.40 211 LEU B C 1
ATOM 2231 O O . LEU B 1 179 ? 22.672 12.374 -15.457 1.00 27.44 211 LEU B O 1
ATOM 2236 N N . LYS B 1 180 ? 23.150 14.501 -16.090 1.00 26.36 212 LYS B N 1
ATOM 2237 C CA . LYS B 1 180 ? 24.164 14.110 -17.045 1.00 25.28 212 LYS B CA 1
ATOM 2238 C C . LYS B 1 180 ? 25.204 15.240 -17.150 1.00 23.18 212 LYS B C 1
ATOM 2239 O O . LYS B 1 180 ? 24.867 16.439 -16.907 1.00 20.43 212 LYS B O 1
ATOM 2245 N N . PRO B 1 181 ? 26.407 14.910 -17.625 1.00 20.61 213 PRO B N 1
ATOM 2246 C CA . PRO B 1 181 ? 27.381 15.944 -17.902 1.00 19.91 213 PRO B CA 1
ATOM 2247 C C . PRO B 1 181 ? 26.883 16.870 -19.025 1.00 21.50 213 PRO B C 1
ATOM 2248 O O . PRO B 1 181 ? 26.070 16.474 -19.887 1.00 20.25 213 PRO B O 1
ATOM 2252 N N . CYS B 1 182 ? 27.365 18.106 -18.998 1.00 22.10 214 CYS B N 1
ATOM 2253 C CA . CYS B 1 182 ? 26.997 19.110 -20.006 1.00 23.31 214 CYS B CA 1
ATOM 2254 C C . CYS B 1 182 ? 28.080 19.307 -21.091 1.00 21.42 214 CYS B C 1
ATOM 2255 O O . CYS B 1 182 ? 29.282 19.253 -20.828 1.00 21.81 214 CYS B O 1
ATOM 2258 N N . LEU B 1 183 ? 27.651 19.582 -22.302 1.00 20.36 215 LEU B N 1
ATOM 2259 C CA . LEU B 1 183 ? 28.626 19.968 -23.393 1.00 19.50 215 LEU B CA 1
ATOM 2260 C C . LEU B 1 183 ? 28.766 21.528 -23.412 1.00 19.93 215 LEU B C 1
ATOM 2261 O O . LEU B 1 183 ? 27.788 22.266 -23.669 1.00 18.85 215 LEU B O 1
ATOM 2266 N N . CYS B 1 184 ? 29.948 22.030 -23.105 1.00 19.65 216 CYS B N 1
ATOM 2267 C CA . CYS B 1 184 ? 30.195 23.476 -23.047 1.00 21.73 216 CYS B CA 1
ATOM 2268 C C . CYS B 1 184 ? 31.299 23.847 -24.007 1.00 21.26 216 CYS B C 1
ATOM 2269 O O . CYS B 1 184 ? 32.114 23.018 -24.357 1.00 22.59 216 CYS B O 1
ATOM 2272 N N . VAL B 1 185 ? 31.341 25.105 -24.405 1.00 20.81 217 VAL B N 1
ATOM 2273 C CA . VAL B 1 185 ? 32.376 25.557 -25.249 1.00 22.34 217 VAL B CA 1
ATOM 2274 C C . VAL B 1 185 ? 32.858 26.923 -24.823 1.00 23.95 217 VAL B C 1
ATOM 2275 O O . VAL B 1 185 ? 32.107 27.685 -24.237 1.00 23.93 217 VAL B O 1
ATOM 2279 N N . SER B 1 186 ? 34.083 27.248 -25.213 1.00 26.62 218 SER B N 1
ATOM 2280 C CA . SER B 1 186 ? 34.595 28.625 -25.172 1.00 30.03 218 SER B CA 1
ATOM 2281 C C . SER B 1 186 ? 35.408 28.842 -26.462 1.00 32.61 218 SER B C 1
ATOM 2282 O O . SER B 1 186 ? 35.903 27.867 -27.051 1.00 32.40 218 SER B O 1
ATOM 2285 N N . GLN B 1 187 ? 35.594 30.096 -26.862 1.00 36.35 219 GLN B N 1
ATOM 2286 C CA . GLN B 1 187 ? 36.344 30.400 -28.102 1.00 42.38 219 GLN B CA 1
ATOM 2287 C C . GLN B 1 187 ? 37.759 30.860 -27.912 1.00 43.79 219 GLN B C 1
ATOM 2288 O O . GLN B 1 187 ? 37.934 31.900 -27.304 1.00 45.34 219 GLN B O 1
ATOM 2294 N N . ARG B 1 188 ? 38.755 30.143 -28.447 1.00 45.88 220 ARG B N 1
ATOM 2295 C CA . ARG B 1 188 ? 40.190 30.512 -28.216 1.00 48.98 220 ARG B CA 1
ATOM 2296 C C . ARG B 1 188 ? 40.517 31.873 -28.810 1.00 50.46 220 ARG B C 1
ATOM 2297 O O . ARG B 1 188 ? 39.814 32.351 -29.714 1.00 50.76 220 ARG B O 1
ATOM 2305 N N . SER B 1 189 ? 41.603 32.476 -28.340 1.00 53.00 221 SER B N 1
ATOM 2306 C CA . SER B 1 189 ? 42.071 33.762 -28.900 1.00 55.85 221 SER B CA 1
ATOM 2307 C C . SER B 1 189 ? 42.345 33.804 -30.409 1.00 58.50 221 SER B C 1
ATOM 2308 O O . SER B 1 189 ? 42.886 32.819 -30.998 1.00 58.64 221 SER B O 1
ATOM 2311 N N . ASN B 1 190 ? 41.941 34.946 -31.003 1.00 60.80 222 ASN B N 1
ATOM 2312 C CA . ASN B 1 190 ? 41.986 35.246 -32.457 1.00 64.62 222 ASN B CA 1
ATOM 2313 C C . ASN B 1 190 ? 41.715 34.081 -33.441 1.00 70.34 222 ASN B C 1
ATOM 2314 O O . ASN B 1 190 ? 42.642 33.587 -34.102 1.00 76.48 222 ASN B O 1
#